Protein AF-A0A969CR15-F1 (afdb_monomer_lite)

pLDDT: mean 87.63, std 9.32, range [40.25, 98.38]

Radius of gyration: 27.23 Å; chains: 1; bounding box: 55×47×101 Å

Structure (mmCIF, N/CA/C/O backbone):
data_AF-A0A969CR15-F1
#
_entry.id   AF-A0A969CR15-F1
#
loop_
_atom_site.group_PDB
_atom_site.id
_atom_site.type_symbol
_atom_site.label_atom_id
_atom_site.label_alt_id
_atom_site.label_comp_id
_atom_site.label_asym_id
_atom_site.label_entity_id
_atom_site.label_seq_id
_atom_site.pdbx_PDB_ins_code
_atom_site.Cartn_x
_atom_site.Cartn_y
_atom_site.Cartn_z
_atom_site.occupancy
_atom_site.B_iso_or_equiv
_atom_site.auth_seq_id
_atom_site.auth_comp_id
_atom_site.auth_asym_id
_atom_site.auth_atom_id
_atom_site.pdbx_PDB_model_num
ATOM 1 N N . MET A 1 1 ? -22.630 5.227 7.572 1.00 80.44 1 MET A N 1
ATOM 2 C CA . MET A 1 1 ? -22.267 4.149 6.620 1.00 80.44 1 MET A CA 1
ATOM 3 C C . MET A 1 1 ? -23.395 3.177 6.306 1.00 80.44 1 MET A C 1
ATOM 5 O O . MET A 1 1 ? -23.718 3.070 5.134 1.00 80.44 1 MET A O 1
ATOM 9 N N . ARG A 1 2 ? -24.055 2.531 7.282 1.00 84.25 2 ARG A N 1
ATOM 10 C CA . ARG A 1 2 ? -25.197 1.640 6.982 1.00 84.25 2 ARG A CA 1
ATOM 11 C C . ARG A 1 2 ? -26.304 2.316 6.160 1.00 84.25 2 ARG A C 1
ATOM 13 O O . ARG A 1 2 ? -26.729 1.771 5.156 1.00 84.25 2 ARG A O 1
ATOM 20 N N . THR A 1 3 ? -26.720 3.523 6.547 1.00 85.31 3 THR A N 1
ATOM 21 C CA . THR A 1 3 ? -27.748 4.283 5.810 1.00 85.31 3 THR A CA 1
ATOM 22 C C . THR A 1 3 ? -27.162 5.093 4.655 1.00 85.31 3 THR A C 1
ATOM 24 O O . THR A 1 3 ? -27.688 5.056 3.556 1.00 85.31 3 THR A O 1
ATOM 27 N N . VAL A 1 4 ? -26.051 5.803 4.893 1.00 82.44 4 VAL A N 1
ATOM 28 C CA . VAL A 1 4 ? -25.444 6.717 3.903 1.00 82.44 4 VAL A CA 1
ATOM 29 C C . VAL A 1 4 ? -24.856 5.980 2.696 1.00 82.44 4 VAL A C 1
ATOM 31 O O . VAL A 1 4 ? -25.041 6.418 1.571 1.00 82.44 4 VAL A O 1
ATOM 34 N N . ALA A 1 5 ? -24.161 4.864 2.925 1.00 84.00 5 ALA A N 1
ATOM 35 C CA . ALA A 1 5 ? -23.493 4.080 1.884 1.00 84.00 5 ALA A CA 1
ATOM 36 C C . ALA A 1 5 ? -24.186 2.730 1.618 1.00 84.00 5 ALA A C 1
ATOM 38 O O . ALA A 1 5 ? -23.688 1.933 0.833 1.00 84.00 5 ALA A O 1
ATOM 39 N N . GLY A 1 6 ? -25.302 2.438 2.300 1.00 88.75 6 GLY A N 1
ATOM 40 C CA . GLY A 1 6 ? -26.042 1.184 2.129 1.00 88.75 6 GLY A CA 1
ATOM 41 C C . GLY A 1 6 ? -25.305 -0.075 2.606 1.00 88.75 6 GLY A C 1
ATOM 42 O O . GLY A 1 6 ? -25.685 -1.176 2.221 1.00 88.75 6 GLY A O 1
ATOM 43 N N . LEU A 1 7 ? -24.245 0.056 3.415 1.00 88.38 7 LEU A N 1
ATOM 44 C CA . LEU A 1 7 ? -23.404 -1.087 3.784 1.00 88.38 7 LEU A CA 1
ATOM 45 C C . LEU A 1 7 ? -24.082 -2.001 4.826 1.00 88.38 7 LEU A C 1
ATOM 47 O O . LEU A 1 7 ? -24.549 -1.501 5.859 1.00 88.38 7 LEU A O 1
ATOM 51 N N . PRO A 1 8 ? -24.086 -3.334 4.629 1.00 88.44 8 PRO A N 1
ATOM 52 C CA . PRO A 1 8 ? -24.670 -4.289 5.568 1.00 88.44 8 PRO A CA 1
ATOM 53 C C . PRO A 1 8 ? -23.751 -4.515 6.782 1.00 88.44 8 PRO A C 1
ATOM 55 O O . PRO A 1 8 ? -23.065 -5.526 6.897 1.00 88.44 8 PRO A O 1
ATOM 58 N N . ILE A 1 9 ? -23.737 -3.561 7.715 1.00 89.38 9 ILE A N 1
ATOM 59 C CA . ILE A 1 9 ? -22.975 -3.671 8.969 1.00 89.38 9 ILE A CA 1
ATOM 60 C C . ILE A 1 9 ? -23.764 -4.541 9.956 1.00 89.38 9 ILE A C 1
ATOM 62 O O . ILE A 1 9 ? -24.786 -4.106 10.494 1.00 89.38 9 ILE A O 1
ATOM 66 N N . SER A 1 10 ? -23.297 -5.773 10.169 1.00 87.88 10 SER A N 1
ATOM 67 C CA . SER A 1 10 ? -23.978 -6.794 10.978 1.00 87.88 10 SER A CA 1
ATOM 68 C C . SER A 1 10 ? -23.640 -6.740 12.469 1.00 87.88 10 SER A C 1
ATOM 70 O O . SER A 1 10 ? -24.472 -7.118 13.293 1.00 87.88 10 SER A O 1
ATOM 72 N N . LYS A 1 11 ? -22.439 -6.270 12.832 1.00 89.50 11 LYS A N 1
ATOM 73 C CA . LYS A 1 11 ? -21.966 -6.208 14.219 1.00 89.50 11 LYS A CA 1
ATOM 74 C C . LYS A 1 11 ? -20.954 -5.077 14.402 1.00 89.50 11 LYS A C 1
ATOM 76 O O . LYS A 1 11 ? -20.161 -4.804 13.508 1.00 89.50 11 LYS A O 1
ATOM 81 N N . ILE A 1 12 ? -20.988 -4.453 15.575 1.00 92.00 12 ILE A N 1
ATOM 82 C CA . ILE A 1 12 ? -19.957 -3.539 16.074 1.00 92.00 12 ILE A CA 1
ATOM 83 C C . ILE A 1 12 ? -19.466 -4.141 17.387 1.00 92.00 12 ILE A C 1
ATOM 85 O O . ILE A 1 12 ? -20.281 -4.562 18.209 1.00 92.00 12 ILE A O 1
ATOM 89 N N . VAL A 1 13 ? -18.150 -4.228 17.554 1.00 92.81 13 VAL A N 1
ATOM 90 C CA . VAL A 1 13 ? -17.507 -4.734 18.769 1.00 92.81 13 VAL A CA 1
ATOM 91 C C . VAL A 1 13 ? -16.558 -3.656 19.265 1.00 92.81 13 VAL A C 1
ATOM 93 O O . VAL A 1 13 ? -15.852 -3.047 18.466 1.00 92.81 13 VAL A O 1
ATOM 96 N N . VAL A 1 14 ? -16.580 -3.414 20.571 1.00 93.50 14 VAL A N 1
ATOM 97 C CA . VAL A 1 14 ? -15.651 -2.522 21.264 1.00 93.50 14 VAL A CA 1
ATOM 98 C C . VAL A 1 14 ? -14.765 -3.409 22.125 1.00 93.50 14 VAL A C 1
ATOM 100 O O . VAL A 1 14 ? -15.270 -4.331 22.767 1.00 93.50 14 VAL A O 1
ATOM 103 N N . THR A 1 15 ? -13.458 -3.174 22.085 1.00 93.69 15 THR A N 1
ATOM 104 C CA . THR A 1 15 ? -12.486 -3.934 22.871 1.00 93.69 15 THR A CA 1
ATOM 105 C C . THR A 1 15 ? -12.695 -3.682 24.362 1.00 93.69 15 THR A C 1
ATOM 107 O O . THR A 1 15 ? -13.133 -2.609 24.771 1.00 93.69 15 THR A O 1
ATOM 110 N N . GLU A 1 16 ? -12.395 -4.679 25.195 1.00 91.19 16 GLU A N 1
ATOM 111 C CA . GLU A 1 16 ? -12.500 -4.531 26.657 1.00 91.19 16 GLU A CA 1
ATOM 112 C C . GLU A 1 16 ? -11.397 -3.636 27.233 1.00 91.19 16 GLU A C 1
ATOM 114 O O . GLU A 1 16 ? -11.555 -3.057 28.304 1.00 91.19 16 GLU A O 1
ATOM 119 N N . GLN A 1 17 ? -10.264 -3.566 26.536 1.00 93.50 17 GLN A N 1
ATOM 120 C CA . GLN A 1 17 ? -9.110 -2.747 26.885 1.00 93.50 17 GLN A CA 1
ATOM 121 C C . GLN A 1 17 ? -8.752 -1.859 25.700 1.00 93.50 17 GLN A C 1
ATOM 123 O O . GLN A 1 17 ? -9.066 -2.187 24.550 1.00 93.50 17 GLN A O 1
ATOM 128 N N . ASP A 1 18 ? -8.070 -0.758 25.992 1.00 91.31 18 ASP A N 1
ATOM 129 C CA . ASP A 1 18 ? -7.580 0.145 24.964 1.00 91.31 18 ASP A CA 1
ATOM 130 C C . ASP A 1 18 ? -6.583 -0.574 24.055 1.00 91.31 18 ASP A C 1
ATOM 132 O O . ASP A 1 18 ? -5.709 -1.321 24.504 1.00 91.31 18 ASP A O 1
ATOM 136 N N . VAL A 1 19 ? -6.737 -0.334 22.757 1.00 92.06 19 VAL A N 1
ATOM 137 C CA . VAL A 1 19 ? -5.802 -0.765 21.723 1.00 92.06 19 VAL A CA 1
ATOM 138 C C . VAL A 1 19 ? -5.206 0.491 21.129 1.00 92.06 19 VAL A C 1
ATOM 140 O O . VAL A 1 19 ? -5.939 1.369 20.670 1.00 92.06 19 VAL A O 1
ATOM 143 N N . SER A 1 20 ? -3.885 0.577 21.133 1.00 89.19 20 SER A N 1
ATOM 144 C CA . SER A 1 20 ? -3.172 1.693 20.526 1.00 89.19 20 SER A CA 1
ATOM 145 C C . SER A 1 20 ? -1.952 1.198 19.774 1.00 89.19 20 SER A C 1
ATOM 147 O O . SER A 1 20 ? -1.369 0.159 20.103 1.00 89.19 20 SER A O 1
ATOM 149 N N . ALA A 1 21 ? -1.569 1.964 18.761 1.00 92.88 21 ALA A N 1
ATOM 150 C CA . ALA A 1 21 ? -0.261 1.852 18.144 1.00 92.88 21 ALA A CA 1
ATOM 151 C C . ALA A 1 21 ? 0.502 3.166 18.314 1.00 92.88 21 ALA A C 1
ATOM 153 O O . ALA A 1 21 ? -0.118 4.222 18.371 1.00 92.88 21 ALA A O 1
ATOM 154 N N . SER A 1 22 ? 1.825 3.118 18.358 1.00 92.06 22 SER A N 1
ATOM 155 C CA . SER A 1 22 ? 2.688 4.300 18.393 1.00 92.06 22 SER A CA 1
ATOM 156 C C . SER A 1 22 ? 3.566 4.328 17.152 1.00 92.06 22 SER A C 1
ATOM 158 O O . SER A 1 22 ? 4.152 3.304 16.796 1.00 92.06 22 SER A O 1
ATOM 160 N N . SER A 1 23 ? 3.679 5.491 16.511 1.00 91.19 23 SER A N 1
ATOM 161 C CA . SER A 1 23 ? 4.596 5.692 15.385 1.00 91.19 23 SER A CA 1
ATOM 162 C C . SER A 1 23 ? 6.039 5.704 15.869 1.00 91.19 23 SER A C 1
ATOM 164 O O . SER A 1 23 ? 6.405 6.500 16.734 1.00 91.19 23 SER A O 1
ATOM 166 N N . LEU A 1 24 ? 6.880 4.878 15.254 1.00 89.50 24 LEU A N 1
ATOM 167 C CA . LEU A 1 24 ? 8.319 4.848 15.499 1.00 89.50 24 LEU A CA 1
ATOM 168 C C . LEU A 1 24 ? 9.083 5.058 14.196 1.00 89.50 24 LEU A C 1
ATOM 170 O O . LEU A 1 24 ? 8.587 4.740 13.122 1.00 89.50 24 LEU A O 1
ATOM 174 N N . TYR A 1 25 ? 10.322 5.534 14.295 1.00 89.12 25 TYR A N 1
ATOM 175 C CA . TYR A 1 25 ? 11.242 5.595 13.163 1.00 89.12 25 TYR A CA 1
ATOM 176 C C . TYR A 1 25 ? 12.521 4.838 13.501 1.00 89.12 25 TYR A C 1
ATOM 178 O O . TYR A 1 25 ? 13.111 5.014 14.565 1.00 89.12 25 TYR A O 1
ATOM 186 N N . SER A 1 26 ? 12.935 3.960 12.595 1.00 85.38 26 SER A N 1
ATOM 187 C CA . SER A 1 26 ? 14.208 3.252 12.695 1.00 85.38 26 SER A CA 1
ATOM 188 C C . SER A 1 26 ? 15.395 4.201 12.505 1.00 85.38 26 SER A C 1
ATOM 190 O O . SER A 1 26 ? 15.277 5.266 11.900 1.00 85.38 26 SER A O 1
ATOM 192 N N . ASN A 1 27 ? 16.585 3.749 12.909 1.00 82.69 27 ASN A N 1
ATOM 193 C CA . ASN A 1 27 ? 17.848 4.456 12.659 1.00 82.69 27 ASN A CA 1
ATOM 194 C C . ASN A 1 27 ? 18.171 4.631 11.161 1.00 82.69 27 ASN A C 1
ATOM 196 O O . ASN A 1 27 ? 19.073 5.387 10.817 1.00 82.69 27 ASN A O 1
ATOM 200 N N . TYR A 1 28 ? 17.447 3.934 10.278 1.00 78.38 28 TYR A N 1
ATOM 201 C CA . TYR A 1 28 ? 17.565 4.036 8.822 1.00 78.38 28 TYR A CA 1
ATOM 202 C C . TYR A 1 28 ? 16.488 4.942 8.202 1.00 78.38 28 TYR A C 1
ATOM 204 O O . TYR A 1 28 ? 16.377 5.021 6.984 1.00 78.38 28 TYR A O 1
ATOM 212 N N . GLY A 1 29 ? 15.678 5.618 9.025 1.00 78.19 29 GLY A N 1
ATOM 213 C CA . GLY A 1 29 ? 14.657 6.562 8.569 1.00 78.19 29 GLY A CA 1
ATOM 214 C C . GLY A 1 29 ? 13.340 5.921 8.128 1.00 78.19 29 GLY A C 1
ATOM 215 O O . GLY A 1 29 ? 12.434 6.637 7.720 1.00 78.19 29 GLY A O 1
ATOM 216 N N . HIS A 1 30 ? 13.185 4.597 8.223 1.00 84.00 30 HIS A N 1
ATOM 217 C CA . HIS A 1 30 ? 11.907 3.928 7.951 1.00 84.00 30 HIS A CA 1
ATOM 218 C C . HIS A 1 30 ? 10.944 4.064 9.129 1.00 84.00 30 HIS A C 1
ATOM 220 O O . HIS A 1 30 ? 11.359 3.848 10.270 1.00 84.00 30 HIS A O 1
ATOM 226 N N . ALA A 1 31 ? 9.671 4.348 8.847 1.00 88.00 31 ALA A N 1
ATOM 227 C CA . ALA A 1 31 ? 8.609 4.286 9.845 1.00 88.00 31 ALA A CA 1
ATOM 228 C C . ALA A 1 31 ? 8.322 2.831 10.270 1.00 88.00 31 ALA A C 1
ATOM 230 O O . ALA A 1 31 ? 8.509 1.890 9.497 1.00 88.00 31 ALA A O 1
ATOM 231 N N . SER A 1 32 ? 7.873 2.661 11.509 1.00 90.75 32 SER A N 1
ATOM 232 C CA . SER A 1 32 ? 7.532 1.402 12.175 1.00 90.75 32 SER A CA 1
ATOM 233 C C . SER A 1 32 ? 6.413 1.650 13.199 1.00 90.75 32 SER A C 1
ATOM 235 O O . SER A 1 32 ? 5.960 2.785 13.365 1.00 90.75 32 SER A O 1
ATOM 237 N N . GLY A 1 33 ? 5.970 0.604 13.894 1.00 90.94 33 GLY A N 1
ATOM 238 C CA . GLY A 1 33 ? 4.936 0.686 14.920 1.00 90.94 33 GLY A CA 1
ATOM 239 C C . GLY A 1 33 ? 5.241 -0.157 16.155 1.00 90.94 33 GLY A C 1
ATOM 240 O O . GLY A 1 33 ? 5.755 -1.271 16.045 1.00 90.94 33 GLY A O 1
ATOM 241 N N . GLU A 1 34 ? 4.880 0.363 17.324 1.00 92.81 34 GLU A N 1
ATOM 242 C CA . GLU A 1 34 ? 4.734 -0.413 18.561 1.00 92.81 34 GLU A CA 1
ATOM 243 C C . GLU A 1 34 ? 3.250 -0.527 18.905 1.00 92.81 34 GLU A C 1
ATOM 245 O O . GLU A 1 34 ? 2.499 0.416 18.677 1.00 92.81 34 GLU A O 1
ATOM 250 N N . PHE A 1 35 ? 2.817 -1.671 19.431 1.00 94.25 35 PHE A N 1
ATOM 251 C CA . PHE A 1 35 ? 1.402 -1.960 19.653 1.00 94.25 35 PHE A CA 1
ATOM 252 C C . PHE A 1 35 ? 1.133 -2.360 21.097 1.00 94.25 35 PHE A C 1
ATOM 254 O O . PHE A 1 35 ? 1.883 -3.140 21.684 1.00 94.25 35 PHE A O 1
ATOM 261 N N . SER A 1 36 ? 0.009 -1.892 21.636 1.00 93.38 36 SER A N 1
ATOM 262 C CA . SER A 1 36 ? -0.502 -2.286 22.946 1.00 93.38 36 SER A CA 1
ATOM 263 C C . SER A 1 36 ? -1.944 -2.792 22.836 1.00 93.38 36 SER A C 1
ATOM 265 O O . SER A 1 36 ? -2.684 -2.413 21.928 1.00 93.38 36 SER A O 1
ATOM 267 N N . GLY A 1 37 ? -2.337 -3.710 23.723 1.00 92.38 37 GLY A N 1
ATOM 268 C CA . GLY A 1 37 ? -3.711 -4.224 23.773 1.00 92.38 37 GLY A CA 1
ATOM 269 C C . GLY A 1 37 ? -4.108 -5.169 22.630 1.00 92.38 37 GLY A C 1
ATOM 270 O O . GLY A 1 37 ? -5.285 -5.508 22.509 1.00 92.38 37 GLY A O 1
ATOM 271 N N . ILE A 1 38 ? -3.159 -5.646 21.812 1.00 93.31 38 ILE A N 1
ATOM 272 C CA . ILE A 1 38 ? -3.443 -6.534 20.666 1.00 93.31 38 ILE A CA 1
ATOM 273 C C . ILE A 1 38 ? -4.218 -7.790 21.081 1.00 93.31 38 ILE A C 1
ATOM 275 O O . ILE A 1 38 ? -5.128 -8.196 20.366 1.00 93.31 38 ILE A O 1
ATOM 279 N N . ASP A 1 39 ? -3.957 -8.362 22.257 1.00 93.25 39 ASP A N 1
ATOM 280 C CA . ASP A 1 39 ? -4.715 -9.520 22.750 1.00 93.25 39 ASP A CA 1
ATOM 281 C C . ASP A 1 39 ? -6.218 -9.223 22.898 1.00 93.25 39 ASP A C 1
ATOM 283 O O . ASP A 1 39 ? -7.058 -10.077 22.607 1.00 93.25 39 ASP A O 1
ATOM 287 N N . SER A 1 40 ? -6.578 -8.004 23.318 1.00 93.88 40 SER A N 1
ATOM 288 C CA . SER A 1 40 ? -7.977 -7.564 23.418 1.00 93.88 40 SER A CA 1
ATOM 289 C C . SER A 1 40 ? -8.619 -7.442 22.035 1.00 93.88 40 SER A C 1
ATOM 291 O O . SER A 1 40 ? -9.756 -7.877 21.829 1.00 93.88 40 SER A O 1
ATOM 293 N N . LEU A 1 41 ? -7.861 -6.934 21.057 1.00 94.50 41 LEU A N 1
ATOM 294 C CA . LEU A 1 41 ? -8.291 -6.897 19.662 1.00 94.50 41 LEU A CA 1
ATOM 295 C C . LEU A 1 41 ? -8.522 -8.309 19.113 1.00 94.50 41 LEU A C 1
ATOM 297 O O . LEU A 1 41 ? -9.576 -8.573 18.537 1.00 94.50 41 LEU A O 1
ATOM 301 N N . LEU A 1 42 ? -7.584 -9.235 19.322 1.00 93.69 42 LEU A N 1
ATOM 302 C CA . LEU A 1 42 ? -7.687 -10.610 18.823 1.00 93.69 42 LEU A CA 1
ATOM 303 C C . LEU A 1 42 ? -8.892 -11.356 19.419 1.00 93.69 42 LEU A C 1
ATOM 305 O O . LEU A 1 42 ? -9.620 -12.016 18.677 1.00 93.69 42 LEU A O 1
ATOM 309 N N . LYS A 1 43 ? -9.190 -11.173 20.712 1.00 92.88 43 LYS A N 1
ATOM 310 C CA . LYS A 1 43 ? -10.410 -11.714 21.347 1.00 92.88 43 LYS A CA 1
ATOM 311 C C . LYS A 1 43 ? -11.700 -11.217 20.685 1.00 92.88 43 LYS A C 1
ATOM 313 O O . LYS A 1 43 ? -12.682 -11.957 20.599 1.00 92.88 43 LYS A O 1
ATOM 318 N N . CYS A 1 44 ? -11.715 -9.987 20.168 1.00 91.25 44 CYS A N 1
ATOM 319 C CA . CYS A 1 44 ? -12.876 -9.474 19.437 1.00 91.25 44 CYS A CA 1
ATOM 320 C C . CYS A 1 44 ? -13.111 -10.243 18.131 1.00 91.25 44 CYS A C 1
ATOM 322 O O . CYS A 1 44 ? -14.265 -10.459 17.755 1.00 91.25 44 CYS A O 1
ATOM 324 N N . PHE A 1 45 ? -12.043 -10.707 17.472 1.00 89.69 45 PHE A N 1
ATOM 325 C CA . PHE A 1 45 ? -12.165 -11.515 16.261 1.00 89.69 45 PHE A CA 1
ATOM 326 C C . PHE A 1 45 ? -12.762 -12.901 16.527 1.00 89.69 45 PHE A C 1
ATOM 328 O O . PHE A 1 45 ? -13.533 -13.398 15.706 1.00 89.69 45 PHE A O 1
ATOM 335 N N . GLU A 1 46 ? -12.502 -13.489 17.695 1.00 84.69 46 GLU A N 1
ATOM 336 C CA . GLU A 1 46 ? -13.136 -14.748 18.123 1.00 84.69 46 GLU A CA 1
ATOM 337 C C . GLU A 1 46 ? -14.652 -14.600 18.329 1.00 84.69 46 GLU A C 1
ATOM 339 O O . GLU A 1 46 ? -15.415 -15.552 18.163 1.00 84.69 46 GLU A O 1
ATOM 344 N N . CYS A 1 47 ? -15.111 -13.386 18.644 1.00 82.69 47 CYS A N 1
ATOM 345 C CA . CYS A 1 47 ? -16.522 -13.077 18.856 1.00 82.69 47 CYS A CA 1
ATOM 346 C C . CYS A 1 47 ? -17.313 -12.861 17.554 1.00 82.69 47 CYS A C 1
ATOM 348 O O . CYS A 1 47 ? -18.539 -12.655 17.613 1.00 82.69 47 CYS A O 1
ATOM 350 N N . PHE A 1 48 ? -16.663 -12.823 16.386 1.00 84.69 48 PHE A N 1
ATOM 351 C CA . PHE A 1 48 ? -17.364 -12.604 15.124 1.00 84.69 48 PHE A CA 1
ATOM 352 C C . PHE A 1 48 ? -18.083 -13.873 14.650 1.00 84.69 48 PHE A C 1
ATOM 354 O O . PHE A 1 48 ? -17.521 -14.968 14.685 1.00 84.69 48 PHE A O 1
ATOM 361 N N . PRO A 1 49 ? -19.341 -13.760 14.179 1.00 83.62 49 PRO A N 1
ATOM 362 C CA . PRO A 1 49 ? -19.997 -14.891 13.545 1.00 83.62 49 PRO A CA 1
ATOM 363 C C . PRO A 1 49 ? -19.240 -15.287 12.273 1.00 83.62 49 PRO A C 1
ATOM 365 O O . PRO A 1 49 ? -18.682 -14.441 11.579 1.00 83.62 49 PRO A O 1
ATOM 368 N N . LYS A 1 50 ? -19.297 -16.571 11.906 1.00 83.75 50 LYS A N 1
ATOM 369 C CA . LYS A 1 50 ? -18.652 -17.095 10.685 1.00 83.75 50 LYS A CA 1
ATOM 370 C C . LYS A 1 50 ? -19.121 -16.423 9.387 1.00 83.75 50 LYS A C 1
ATOM 372 O O . LYS A 1 50 ? -18.492 -16.600 8.355 1.00 83.75 50 LYS A O 1
ATOM 377 N N . SER A 1 51 ? -20.237 -15.697 9.432 1.00 87.38 51 SER A N 1
ATOM 378 C CA . SER A 1 51 ? -20.789 -14.938 8.311 1.00 87.38 51 SER A CA 1
ATOM 379 C C . SER A 1 51 ? -20.130 -13.571 8.101 1.00 87.38 51 SER A C 1
ATOM 381 O O . SER A 1 51 ? -20.535 -12.864 7.186 1.00 87.38 51 SER A O 1
ATOM 383 N N . VAL A 1 52 ? -19.204 -13.132 8.963 1.00 89.56 52 VAL A N 1
ATOM 384 C CA . VAL A 1 52 ? -18.469 -11.881 8.723 1.00 89.56 52 VAL A CA 1
ATOM 385 C C . VAL A 1 52 ? -17.480 -12.110 7.589 1.00 89.56 52 VAL A C 1
ATOM 387 O O . VAL A 1 52 ? -16.653 -13.013 7.649 1.00 89.56 52 VAL A O 1
ATOM 390 N N . GLU A 1 53 ? -17.568 -11.272 6.560 1.00 89.81 53 GLU A N 1
ATOM 391 C CA . GLU A 1 53 ? -16.752 -11.397 5.349 1.00 89.81 53 GLU A CA 1
ATOM 392 C C . GLU A 1 53 ? -15.680 -10.317 5.226 1.00 89.81 53 GLU A C 1
ATOM 394 O O . GLU A 1 53 ? -14.785 -10.462 4.403 1.00 89.81 53 GLU A O 1
ATOM 399 N N . ALA A 1 54 ? -15.751 -9.261 6.038 1.00 92.88 54 ALA A N 1
ATOM 400 C CA . ALA A 1 54 ? -14.746 -8.211 6.114 1.00 92.88 54 ALA A CA 1
ATOM 401 C C . ALA A 1 54 ? -14.806 -7.487 7.469 1.00 92.88 54 ALA A C 1
ATOM 403 O O . ALA A 1 54 ? -15.875 -7.421 8.083 1.00 92.88 54 ALA A O 1
ATOM 404 N N . VAL A 1 55 ? -13.682 -6.925 7.923 1.00 94.25 55 VAL A N 1
ATOM 405 C CA . VAL A 1 55 ? -13.603 -6.168 9.186 1.00 94.25 55 VAL A CA 1
ATOM 406 C C . VAL A 1 55 ? -12.908 -4.823 8.976 1.00 94.25 55 VAL A C 1
ATOM 408 O O . VAL A 1 55 ? -11.852 -4.744 8.357 1.00 94.25 55 VAL A O 1
ATOM 411 N N . ALA A 1 56 ? -13.492 -3.758 9.521 1.00 94.62 56 ALA A N 1
ATOM 412 C CA . ALA A 1 56 ? -12.808 -2.484 9.701 1.00 94.62 56 ALA A CA 1
ATOM 413 C C . ALA A 1 56 ? -12.442 -2.326 11.178 1.00 94.62 56 ALA A C 1
ATOM 415 O O . ALA A 1 56 ? -13.301 -2.493 12.046 1.00 94.62 56 ALA A O 1
ATOM 416 N N . VAL A 1 57 ? -11.181 -2.009 11.447 1.00 94.88 57 VAL A N 1
ATOM 417 C CA . VAL A 1 57 ? -10.667 -1.697 12.782 1.00 94.88 57 VAL A CA 1
ATOM 418 C C . VAL A 1 57 ? -10.470 -0.190 12.865 1.00 94.88 57 VAL A C 1
ATOM 420 O O . VAL A 1 57 ? -9.876 0.393 11.966 1.00 94.88 57 VAL A O 1
ATOM 423 N N . ALA A 1 58 ? -10.970 0.438 13.924 1.00 94.25 58 ALA A N 1
ATOM 424 C CA . ALA A 1 58 ? -10.710 1.841 14.214 1.00 94.25 58 ALA A CA 1
ATOM 425 C C . ALA A 1 58 ? -10.008 1.934 15.565 1.00 94.25 58 ALA A C 1
ATOM 427 O O . ALA A 1 58 ? -10.578 1.519 16.576 1.00 94.25 58 ALA A O 1
ATOM 428 N N . SER A 1 59 ? -8.788 2.461 15.576 1.00 93.88 59 SER A N 1
ATOM 429 C CA . SER A 1 59 ? -8.020 2.663 16.806 1.00 93.88 59 SER A CA 1
ATOM 430 C C . SER A 1 59 ? -7.095 3.873 16.697 1.00 93.88 59 SER A C 1
ATOM 432 O O . SER A 1 59 ? -6.711 4.259 15.588 1.00 93.88 59 SER A O 1
ATOM 434 N N . PRO A 1 60 ? -6.731 4.499 17.829 1.00 93.25 60 PRO A N 1
ATOM 435 C CA . PRO A 1 60 ? -5.744 5.562 17.833 1.00 93.25 60 PRO A CA 1
ATOM 436 C C . PRO A 1 60 ? -4.369 5.060 17.394 1.00 93.25 60 PRO A C 1
ATOM 438 O O . PRO A 1 60 ? -3.929 3.973 17.776 1.00 93.25 60 PRO A O 1
ATOM 441 N N . ILE A 1 61 ? -3.669 5.910 16.650 1.00 92.94 61 ILE A N 1
ATOM 442 C CA . ILE A 1 61 ? -2.229 5.796 16.437 1.00 92.94 61 ILE A CA 1
ATOM 443 C C . ILE A 1 61 ? -1.598 7.045 17.037 1.00 92.94 61 ILE A C 1
ATOM 445 O O . ILE A 1 61 ? -1.848 8.163 16.585 1.00 92.94 61 ILE A O 1
ATOM 449 N N . VAL A 1 62 ? -0.811 6.842 18.084 1.00 91.94 62 VAL A N 1
ATOM 450 C CA . VAL A 1 62 ? -0.119 7.885 18.822 1.00 91.94 62 VAL A CA 1
ATOM 451 C C . VAL A 1 62 ? 1.077 8.349 18.001 1.00 91.94 62 VAL A C 1
ATOM 453 O O . VAL A 1 62 ? 1.996 7.586 17.697 1.00 91.94 62 VAL A O 1
ATOM 456 N N . VAL A 1 63 ? 1.054 9.629 17.652 1.00 92.06 63 VAL A N 1
ATOM 457 C CA . VAL A 1 63 ? 2.132 10.338 16.965 1.00 92.06 63 VAL A CA 1
ATOM 458 C C . VAL A 1 63 ? 2.467 11.554 17.817 1.00 92.06 63 VAL A C 1
ATOM 460 O O . VAL A 1 63 ? 1.553 12.242 18.277 1.00 92.06 63 VAL A O 1
ATOM 463 N N . SER A 1 64 ? 3.755 11.810 18.056 1.00 91.75 64 SER A N 1
ATOM 464 C CA . SER A 1 64 ? 4.162 12.988 18.824 1.00 91.75 64 SER A CA 1
ATOM 465 C C . SER A 1 64 ? 3.765 14.272 18.092 1.00 91.75 64 SER A C 1
ATOM 467 O O . SER A 1 64 ? 3.650 14.295 16.862 1.00 91.75 64 SER A O 1
ATOM 469 N N . GLU A 1 65 ? 3.543 15.349 18.840 1.00 91.31 65 GLU A N 1
ATOM 470 C CA . GLU A 1 65 ? 3.169 16.636 18.255 1.00 91.31 65 GLU A CA 1
ATOM 471 C C . GLU A 1 65 ? 4.241 17.153 17.291 1.00 91.31 65 GLU A C 1
ATOM 473 O O . GLU A 1 65 ? 3.903 17.640 16.216 1.00 91.31 65 GLU A O 1
ATOM 478 N N . GLU A 1 66 ? 5.521 16.952 17.609 1.00 93.25 66 GLU A N 1
ATOM 479 C CA . GLU A 1 66 ? 6.640 17.378 16.766 1.00 93.25 66 GLU A CA 1
ATOM 480 C C . GLU A 1 66 ? 6.636 16.667 15.407 1.00 93.25 66 GLU A C 1
ATOM 482 O O . GLU A 1 66 ? 6.817 17.305 14.371 1.00 93.25 66 GLU A O 1
ATOM 487 N N . ILE A 1 67 ? 6.408 15.348 15.398 1.00 92.25 67 ILE A N 1
ATOM 488 C CA . ILE A 1 67 ? 6.371 14.545 14.166 1.00 92.25 67 ILE A CA 1
ATOM 489 C C . ILE A 1 67 ? 5.133 14.894 13.341 1.00 92.25 67 ILE A C 1
ATOM 491 O O . ILE A 1 67 ? 5.221 15.043 12.123 1.00 92.25 67 ILE A O 1
ATOM 495 N N . ARG A 1 68 ? 3.980 15.040 14.002 1.00 91.31 68 ARG A N 1
ATOM 496 C CA . ARG A 1 68 ? 2.715 15.398 13.355 1.00 91.31 68 ARG A CA 1
ATOM 497 C C . ARG A 1 68 ? 2.791 16.781 12.706 1.00 91.31 68 ARG A C 1
ATOM 499 O O . ARG A 1 68 ? 2.422 16.912 11.544 1.00 91.31 68 ARG A O 1
ATOM 506 N N . ALA A 1 69 ? 3.304 17.779 13.426 1.00 90.12 69 ALA A N 1
ATOM 507 C CA . ALA A 1 69 ? 3.515 19.122 12.892 1.00 90.12 69 ALA A CA 1
ATOM 508 C C . ALA A 1 69 ? 4.476 19.092 11.697 1.00 90.12 69 ALA A C 1
ATOM 510 O O . ALA A 1 69 ? 4.134 19.592 10.632 1.00 90.12 69 ALA A O 1
ATOM 511 N N . ALA A 1 70 ? 5.618 18.406 11.826 1.00 91.50 70 ALA A N 1
ATOM 512 C CA . ALA A 1 70 ? 6.567 18.267 10.724 1.00 91.50 70 ALA A CA 1
ATOM 513 C C . ALA A 1 70 ? 5.931 17.626 9.477 1.00 91.50 70 ALA A C 1
ATOM 515 O O . ALA A 1 70 ? 6.163 18.103 8.368 1.00 91.50 70 ALA A O 1
ATOM 516 N N . TYR A 1 71 ? 5.118 16.575 9.639 1.00 89.62 71 TYR A N 1
ATOM 517 C CA . TYR A 1 71 ? 4.414 15.943 8.520 1.00 89.62 71 TYR A CA 1
ATOM 518 C C . TYR A 1 71 ? 3.464 16.926 7.820 1.00 89.62 71 TYR A C 1
ATOM 520 O O . TYR A 1 71 ? 3.548 17.090 6.603 1.00 89.62 71 TYR A O 1
ATOM 528 N N . TYR A 1 72 ? 2.605 17.616 8.578 1.00 86.88 72 TYR A N 1
ATOM 529 C CA . TYR A 1 72 ? 1.638 18.563 8.011 1.00 86.88 72 TYR A CA 1
ATOM 530 C C . TYR A 1 72 ? 2.285 19.827 7.429 1.00 86.88 72 TYR A C 1
ATOM 532 O O . TYR A 1 72 ? 1.760 20.387 6.468 1.00 86.88 72 TYR A O 1
ATOM 540 N N . ASP A 1 73 ? 3.457 20.223 7.927 1.00 88.75 73 ASP A N 1
ATOM 541 C CA . ASP A 1 73 ? 4.278 21.299 7.357 1.00 88.75 73 ASP A CA 1
ATOM 542 C C . ASP A 1 73 ? 5.030 20.866 6.078 1.00 88.75 73 ASP A C 1
ATOM 544 O O . ASP A 1 73 ? 5.777 21.650 5.485 1.00 88.75 73 ASP A O 1
ATOM 548 N N . GLY A 1 74 ? 4.846 19.620 5.627 1.00 87.38 74 GLY A N 1
ATOM 549 C CA . GLY A 1 74 ? 5.435 19.096 4.396 1.00 87.38 74 GLY A CA 1
ATOM 550 C C . GLY A 1 74 ? 6.896 18.669 4.539 1.00 87.38 74 GLY A C 1
ATOM 551 O O . GLY A 1 74 ? 7.625 18.621 3.543 1.00 87.38 74 GLY A O 1
ATOM 552 N N . ALA A 1 75 ? 7.354 18.362 5.758 1.00 89.38 75 ALA A N 1
ATOM 553 C CA . ALA A 1 75 ? 8.682 17.801 5.956 1.00 89.38 75 ALA A CA 1
ATOM 554 C C . ALA A 1 75 ? 8.828 16.482 5.185 1.00 89.38 75 ALA A C 1
ATOM 556 O O . ALA A 1 75 ? 7.907 15.671 5.093 1.00 89.38 75 ALA A O 1
ATOM 557 N N . HIS A 1 76 ? 10.027 16.241 4.656 1.00 87.81 76 HIS A N 1
ATOM 558 C CA . HIS A 1 76 ? 10.334 15.019 3.920 1.00 87.81 76 HIS A CA 1
ATOM 559 C C . HIS A 1 76 ? 10.577 13.844 4.882 1.00 87.81 76 HIS A C 1
ATOM 561 O O . HIS A 1 76 ? 11.702 13.371 5.046 1.00 87.81 76 HIS A O 1
ATOM 567 N N . ILE A 1 77 ? 9.508 13.403 5.542 1.00 89.25 77 ILE A N 1
ATOM 568 C CA . ILE A 1 77 ? 9.478 12.263 6.457 1.00 89.25 77 ILE A CA 1
ATOM 569 C C . ILE A 1 77 ? 8.460 11.225 5.969 1.00 89.25 77 ILE A C 1
ATOM 571 O O . ILE A 1 77 ? 7.462 11.589 5.342 1.00 89.25 77 ILE A O 1
ATOM 575 N N . PRO A 1 78 ? 8.669 9.925 6.246 1.00 89.44 78 PRO A N 1
ATOM 576 C CA . PRO A 1 78 ? 7.636 8.932 5.993 1.00 89.44 78 PRO A CA 1
ATOM 577 C C . PRO A 1 78 ? 6.356 9.256 6.766 1.00 89.44 78 PRO A C 1
ATOM 579 O O . PRO A 1 78 ? 6.422 9.741 7.899 1.00 89.44 78 PRO A O 1
ATOM 582 N N . ASN A 1 79 ? 5.209 8.911 6.176 1.00 89.81 79 ASN A N 1
ATOM 583 C CA . ASN A 1 79 ? 3.908 9.035 6.825 1.00 89.81 79 ASN A CA 1
ATOM 584 C C . ASN A 1 79 ? 3.934 8.326 8.202 1.00 89.81 79 ASN A C 1
ATOM 586 O O . ASN A 1 79 ? 4.198 7.117 8.241 1.00 89.81 79 ASN A O 1
ATOM 590 N N . PRO A 1 80 ? 3.675 9.048 9.312 1.00 90.88 80 PRO A N 1
ATOM 591 C CA . PRO A 1 80 ? 3.806 8.500 10.663 1.00 90.88 80 PRO A CA 1
ATOM 592 C C . PRO A 1 80 ? 2.738 7.449 11.000 1.00 90.88 80 PRO A C 1
ATOM 594 O O . PRO A 1 80 ? 2.953 6.581 11.840 1.00 90.88 80 PRO A O 1
ATOM 597 N N . TRP A 1 81 ? 1.589 7.469 10.330 1.00 91.56 81 TRP A N 1
ATOM 598 C CA . TRP A 1 81 ? 0.522 6.489 10.547 1.00 91.56 81 TRP A CA 1
ATOM 599 C C . TRP A 1 81 ? 0.751 5.209 9.742 1.00 91.56 81 TRP A C 1
ATOM 601 O O . TRP A 1 81 ? 0.580 4.099 10.254 1.00 91.56 81 TRP A O 1
ATOM 611 N N . GLY A 1 82 ? 1.198 5.357 8.493 1.00 90.38 82 GLY A N 1
ATOM 612 C CA . GLY A 1 82 ? 1.136 4.299 7.485 1.00 90.38 82 GLY A CA 1
ATOM 613 C C . GLY A 1 82 ? 1.860 3.002 7.856 1.00 90.38 82 GLY A C 1
ATOM 614 O O . GLY A 1 82 ? 1.372 1.921 7.530 1.00 90.38 82 GLY A O 1
ATOM 615 N N . ALA A 1 83 ? 2.993 3.070 8.564 1.00 91.56 83 ALA A N 1
ATOM 616 C CA . ALA A 1 83 ? 3.730 1.866 8.953 1.00 91.56 83 ALA A CA 1
ATOM 617 C C . ALA A 1 83 ? 2.981 1.033 10.002 1.00 91.56 83 ALA A C 1
ATOM 619 O O . ALA A 1 83 ? 2.826 -0.177 9.826 1.00 91.56 83 ALA A O 1
ATOM 620 N N . ALA A 1 84 ? 2.470 1.671 11.059 1.00 93.12 84 ALA A N 1
ATOM 621 C CA . ALA A 1 84 ? 1.683 0.989 12.080 1.00 93.12 84 ALA A CA 1
ATOM 622 C C . ALA A 1 84 ? 0.390 0.400 11.485 1.00 93.12 84 ALA A C 1
ATOM 624 O O . ALA A 1 84 ? 0.035 -0.745 11.775 1.00 93.12 84 ALA A O 1
ATOM 625 N N . GLU A 1 85 ? -0.270 1.127 10.580 1.00 93.44 85 GLU A N 1
ATOM 626 C CA . GLU A 1 85 ? -1.447 0.620 9.866 1.00 93.44 85 GLU A CA 1
ATOM 627 C C . GLU A 1 85 ? -1.135 -0.604 9.005 1.00 93.44 85 GLU A C 1
ATOM 629 O O . GLU A 1 85 ? -1.847 -1.612 9.073 1.00 93.44 85 GLU A O 1
ATOM 634 N N . ALA A 1 86 ? -0.061 -0.542 8.213 1.00 92.25 86 ALA A N 1
ATOM 635 C CA . ALA A 1 86 ? 0.363 -1.642 7.355 1.00 92.25 86 ALA A CA 1
ATOM 636 C C . ALA A 1 86 ? 0.725 -2.885 8.179 1.00 92.25 86 ALA A C 1
ATOM 638 O O . ALA A 1 86 ? 0.304 -3.991 7.845 1.00 92.25 86 ALA A O 1
ATOM 639 N N . MET A 1 87 ? 1.447 -2.712 9.289 1.00 93.56 87 MET A N 1
ATOM 640 C CA . MET A 1 87 ? 1.799 -3.808 10.194 1.00 93.56 87 MET A CA 1
ATOM 641 C C . MET A 1 87 ? 0.558 -4.443 10.832 1.00 93.56 87 MET A C 1
ATOM 643 O O . MET A 1 87 ? 0.429 -5.669 10.824 1.00 93.56 87 MET A O 1
ATOM 647 N N . LEU A 1 88 ? -0.374 -3.633 11.347 1.00 93.75 88 LEU A N 1
ATOM 648 C CA . LEU A 1 88 ? -1.593 -4.131 11.987 1.00 93.75 88 LEU A CA 1
ATOM 649 C C . LEU A 1 88 ? -2.490 -4.871 10.994 1.00 93.75 88 LEU A C 1
ATOM 651 O O . LEU A 1 88 ? -2.904 -6.002 11.250 1.00 93.75 88 LEU A O 1
ATOM 655 N N . THR A 1 89 ? -2.772 -4.256 9.845 1.00 93.12 89 THR A N 1
ATOM 656 C CA . THR A 1 89 ? -3.613 -4.869 8.806 1.00 93.12 89 THR A CA 1
ATOM 657 C C . THR A 1 89 ? -2.970 -6.129 8.239 1.00 93.12 89 THR A C 1
ATOM 659 O O . THR A 1 89 ? -3.660 -7.138 8.084 1.00 93.12 89 THR A O 1
ATOM 662 N N . HIS A 1 90 ? -1.654 -6.139 8.012 1.00 92.56 90 HIS A N 1
ATOM 663 C CA . HIS A 1 90 ? -0.942 -7.339 7.576 1.00 92.56 90 HIS A CA 1
ATOM 664 C C . HIS A 1 90 ? -0.987 -8.459 8.626 1.00 92.56 90 HIS A C 1
ATOM 666 O O . HIS A 1 90 ? -1.273 -9.607 8.281 1.00 92.56 90 HIS A O 1
ATOM 672 N N . CYS A 1 91 ? -0.771 -8.142 9.906 1.00 92.81 91 CYS A N 1
ATOM 673 C CA . CYS A 1 91 ? -0.872 -9.108 11.002 1.00 92.81 91 CYS A CA 1
ATOM 674 C C . CYS A 1 91 ? -2.276 -9.731 11.066 1.00 92.81 91 CYS A C 1
ATOM 676 O O . CYS A 1 91 ? -2.428 -10.954 11.020 1.00 92.81 91 CYS A O 1
ATOM 678 N N . LEU A 1 92 ? -3.316 -8.894 11.086 1.00 93.25 92 LEU A N 1
ATOM 679 C CA . LEU A 1 92 ? -4.699 -9.354 11.184 1.00 93.25 92 LEU A CA 1
ATOM 680 C C . LEU A 1 92 ? -5.135 -10.158 9.957 1.00 93.25 92 LEU A C 1
ATOM 682 O O . LEU A 1 92 ? -5.724 -11.220 10.129 1.00 93.25 92 LEU A O 1
ATOM 686 N N . THR A 1 93 ? -4.823 -9.711 8.736 1.00 92.00 93 THR A N 1
ATOM 687 C CA . THR A 1 93 ? -5.152 -10.465 7.506 1.00 92.00 93 THR A CA 1
ATOM 688 C C . THR A 1 93 ? -4.391 -11.790 7.412 1.00 92.00 93 THR A C 1
ATOM 690 O O . THR A 1 93 ? -4.909 -12.769 6.872 1.00 92.00 93 THR A O 1
ATOM 693 N N . SER A 1 94 ? -3.185 -11.861 7.983 1.00 89.81 94 SER A N 1
ATOM 694 C CA . SER A 1 94 ? -2.403 -13.100 8.061 1.00 89.81 94 SER A CA 1
ATOM 695 C C . SER A 1 94 ? -3.001 -14.105 9.047 1.00 89.81 94 SER A C 1
ATOM 697 O O . SER A 1 94 ? -2.975 -15.311 8.783 1.00 89.81 94 SER A O 1
ATOM 699 N N . LEU A 1 95 ? -3.564 -13.634 10.165 1.00 90.38 95 LEU A N 1
ATOM 700 C CA . LEU A 1 95 ? -4.247 -14.473 11.158 1.00 90.38 95 LEU A CA 1
ATOM 701 C C . LEU A 1 95 ? -5.648 -14.884 10.675 1.00 90.38 95 LEU A C 1
ATOM 703 O O . LEU A 1 95 ? -5.990 -16.075 10.690 1.00 90.38 95 LEU A O 1
ATOM 707 N N . PHE A 1 96 ? -6.408 -13.921 10.155 1.00 89.88 96 PHE A N 1
ATOM 708 C CA . PHE A 1 96 ? -7.783 -14.044 9.679 1.00 89.88 96 PHE A CA 1
ATOM 709 C C . PHE A 1 96 ? -7.835 -13.747 8.169 1.00 89.88 96 PHE A C 1
ATOM 711 O O . PHE A 1 96 ? -7.842 -12.579 7.785 1.00 89.88 96 PHE A O 1
ATOM 718 N N . PRO A 1 97 ? -7.878 -14.773 7.294 1.00 87.00 97 PRO A N 1
ATOM 719 C CA . PRO A 1 97 ? -7.771 -14.619 5.839 1.00 87.00 97 PRO A CA 1
ATOM 720 C C . PRO A 1 97 ? -9.070 -14.067 5.233 1.00 87.00 97 PRO A C 1
ATOM 722 O O . PRO A 1 97 ? -9.854 -14.774 4.601 1.00 87.00 97 PRO A O 1
ATOM 725 N N . MET A 1 98 ? -9.318 -12.790 5.487 1.00 90.06 98 MET A N 1
ATOM 726 C CA . MET A 1 98 ? -10.445 -12.006 5.004 1.00 90.06 98 MET A CA 1
ATOM 727 C C . MET A 1 98 ? -9.986 -10.556 4.809 1.00 90.06 98 MET A C 1
ATOM 729 O O . MET A 1 98 ? -8.966 -10.160 5.374 1.00 90.06 98 MET A O 1
ATOM 733 N N . PRO A 1 99 ? -10.707 -9.744 4.027 1.00 93.69 99 PRO A N 1
ATOM 734 C CA . PRO A 1 99 ? -10.450 -8.316 3.950 1.00 93.69 99 PRO A CA 1
ATOM 735 C C . PRO A 1 99 ? -10.506 -7.661 5.332 1.00 93.69 99 PRO A C 1
ATOM 737 O O . PRO A 1 99 ? -11.535 -7.699 6.014 1.00 93.69 99 PRO A O 1
ATOM 740 N N . ILE A 1 100 ? -9.397 -7.044 5.736 1.00 94.69 100 ILE A N 1
ATOM 741 C CA . ILE A 1 100 ? -9.303 -6.260 6.964 1.00 94.69 100 ILE A CA 1
ATOM 742 C C . ILE A 1 100 ? -8.630 -4.940 6.630 1.00 94.69 100 ILE A C 1
ATOM 744 O O . ILE A 1 100 ? -7.591 -4.914 5.976 1.00 94.69 100 ILE A O 1
ATOM 748 N N . THR A 1 101 ? -9.230 -3.850 7.087 1.00 94.44 101 THR A N 1
ATOM 749 C CA . THR A 1 101 ? -8.669 -2.505 6.965 1.00 94.44 101 THR A CA 1
ATOM 750 C C . THR A 1 101 ? -8.596 -1.861 8.337 1.00 94.44 101 THR A C 1
ATOM 752 O O . THR A 1 101 ? -9.413 -2.153 9.212 1.00 94.44 101 THR A O 1
ATOM 755 N N . HIS A 1 102 ? -7.642 -0.960 8.506 1.00 94.31 102 HIS A N 1
ATOM 756 C CA . HIS A 1 102 ? -7.564 -0.083 9.659 1.00 94.31 102 HIS A CA 1
ATOM 757 C C . HIS A 1 102 ? -7.964 1.335 9.239 1.00 94.31 102 HIS A C 1
ATOM 759 O O . HIS A 1 102 ? -7.731 1.712 8.093 1.00 94.31 102 HIS A O 1
ATOM 765 N N . ALA A 1 103 ? -8.615 2.072 10.136 1.00 93.38 103 ALA A N 1
ATOM 766 C CA . ALA A 1 103 ? -8.801 3.512 10.063 1.00 93.38 103 ALA A CA 1
ATOM 767 C C . ALA A 1 103 ? -8.166 4.138 11.312 1.00 93.38 103 ALA A C 1
ATOM 769 O O . ALA A 1 103 ? -8.555 3.763 12.425 1.00 93.38 103 ALA A O 1
ATOM 770 N N . PRO A 1 104 ? -7.235 5.096 11.166 1.00 90.88 104 PRO A N 1
ATOM 771 C CA . PRO A 1 104 ? -6.693 5.795 12.314 1.00 90.88 104 PRO A CA 1
ATOM 772 C C . PRO A 1 104 ? -7.799 6.610 12.985 1.00 90.88 104 PRO A C 1
ATOM 774 O O . PRO A 1 104 ? -8.649 7.205 12.327 1.00 90.88 104 PRO A O 1
ATOM 777 N N . LEU A 1 105 ? -7.817 6.627 14.312 1.00 91.62 105 LEU A N 1
ATOM 778 C CA . LEU A 1 105 ? -8.746 7.456 15.068 1.00 91.62 105 LEU A CA 1
ATOM 779 C C . LEU A 1 105 ? -7.987 8.601 15.730 1.00 91.62 105 LEU A C 1
ATOM 781 O O . LEU A 1 105 ? -7.251 8.389 16.692 1.00 91.62 105 LEU A O 1
ATOM 785 N N . LEU A 1 106 ? -8.197 9.821 15.240 1.00 89.44 106 LEU A N 1
ATOM 786 C CA . LEU A 1 106 ? -7.724 11.027 15.909 1.00 89.44 106 LEU A CA 1
ATOM 787 C C . LEU A 1 106 ? -8.725 11.388 17.010 1.00 89.44 106 LEU A C 1
ATOM 789 O O . LEU A 1 106 ? -9.849 11.811 16.738 1.00 89.44 106 LEU A O 1
ATOM 793 N N . THR A 1 107 ? -8.328 11.166 18.261 1.00 87.06 107 THR A N 1
ATOM 794 C CA . THR A 1 107 ? -9.191 11.342 19.442 1.00 87.06 107 THR A CA 1
ATOM 795 C C . THR A 1 107 ? -9.269 12.781 19.938 1.00 87.06 107 THR A C 1
ATOM 797 O O . THR A 1 107 ? -10.172 13.111 20.702 1.00 87.06 107 THR A O 1
ATOM 800 N N . GLU A 1 108 ? -8.345 13.637 19.505 1.00 88.94 108 GLU A N 1
ATOM 801 C CA . GLU A 1 108 ? -8.279 15.044 19.890 1.00 88.94 108 GLU A CA 1
ATOM 802 C C . GLU A 1 108 ? -8.473 15.926 18.661 1.00 88.94 108 GLU A C 1
ATOM 804 O O . GLU A 1 108 ? -7.816 15.733 17.640 1.00 88.94 108 GLU A O 1
ATOM 809 N N . GLU A 1 109 ? -9.356 16.919 18.764 1.00 85.56 109 GLU A N 1
ATOM 810 C CA . GLU A 1 109 ? -9.650 17.854 17.670 1.00 85.56 109 GLU A CA 1
ATOM 811 C C . GLU A 1 109 ? -8.391 18.601 17.205 1.00 85.56 109 GLU A C 1
ATOM 813 O O . GLU A 1 109 ? -8.168 18.742 16.005 1.00 85.56 109 GLU A O 1
ATOM 818 N N . ALA A 1 110 ? -7.516 18.974 18.146 1.00 87.25 110 ALA A N 1
ATOM 819 C CA . ALA A 1 110 ? -6.234 19.626 17.874 1.00 87.25 110 ALA A CA 1
ATOM 820 C C . ALA A 1 110 ? -5.258 18.762 17.052 1.00 87.25 110 ALA A C 1
ATOM 822 O O . ALA A 1 110 ? -4.269 19.271 16.525 1.00 87.25 110 ALA A O 1
ATOM 823 N N . HIS A 1 111 ? -5.506 17.452 16.949 1.00 87.94 111 HIS A N 1
ATOM 824 C CA . HIS A 1 111 ? -4.708 16.538 16.131 1.00 87.94 111 HIS A CA 1
ATOM 825 C C . HIS A 1 111 ? -5.209 16.428 14.690 1.00 87.94 111 HIS A C 1
ATOM 827 O O . HIS A 1 111 ? -4.522 15.843 13.851 1.00 87.94 111 HIS A O 1
ATOM 833 N N . THR A 1 112 ? -6.386 16.982 14.406 1.00 85.06 112 THR A N 1
ATOM 834 C CA . THR A 1 112 ? -7.040 16.908 13.101 1.00 85.06 112 THR A CA 1
ATOM 835 C C . THR A 1 112 ? -6.697 18.111 12.228 1.00 85.06 112 THR A C 1
ATOM 837 O O . THR A 1 112 ? -6.476 19.208 12.733 1.00 85.06 112 THR A O 1
ATOM 840 N N . MET A 1 113 ? -6.747 17.917 10.909 1.00 84.38 113 MET A N 1
ATOM 841 C CA . MET A 1 113 ? -6.717 18.997 9.915 1.00 84.38 113 MET A CA 1
ATOM 842 C C . MET A 1 113 ? -8.137 19.364 9.453 1.00 84.38 113 MET A C 1
ATOM 844 O O . MET A 1 113 ? -8.363 19.754 8.308 1.00 84.38 113 MET A O 1
ATOM 848 N N . MET A 1 114 ? -9.145 19.217 10.322 1.00 86.12 114 MET A N 1
ATOM 849 C CA . MET A 1 114 ? -10.531 19.483 9.933 1.00 86.12 114 MET A CA 1
ATOM 850 C C . MET A 1 114 ? -10.701 20.929 9.450 1.00 86.12 114 MET A C 1
ATOM 852 O O . MET A 1 114 ? -10.343 21.889 10.130 1.00 86.12 114 MET A O 1
ATOM 856 N N . GLY A 1 115 ? -11.256 21.087 8.246 1.00 85.75 115 GLY A N 1
ATOM 857 C CA . GLY A 1 115 ? -11.404 22.388 7.588 1.00 85.75 115 GLY A CA 1
ATOM 858 C C . GLY A 1 115 ? -10.108 23.012 7.047 1.00 85.75 115 GLY A C 1
ATOM 859 O O . GLY A 1 115 ? -10.176 24.097 6.470 1.00 85.75 115 GLY A O 1
ATOM 860 N N . GLN A 1 116 ? -8.956 22.349 7.180 1.00 84.88 116 GLN A N 1
ATOM 861 C CA . GLN A 1 116 ? -7.667 22.792 6.649 1.00 84.88 116 GLN A CA 1
ATOM 862 C C . GLN A 1 116 ? -7.111 21.755 5.669 1.00 84.88 116 GLN A C 1
ATOM 864 O O . GLN A 1 116 ? -6.889 20.604 6.020 1.00 84.88 116 GLN A O 1
ATOM 869 N N . LEU A 1 117 ? -6.897 22.145 4.413 1.00 78.56 117 LEU A N 1
ATOM 870 C CA . LEU A 1 117 ? -6.267 21.253 3.442 1.00 78.56 117 LEU A CA 1
ATOM 871 C C . LEU A 1 117 ? -4.756 21.465 3.514 1.00 78.56 117 LEU A C 1
ATOM 873 O O . LEU A 1 117 ? -4.289 22.539 3.139 1.00 78.56 117 LEU A O 1
ATOM 877 N N . GLY A 1 118 ? -4.025 20.458 3.993 1.00 73.62 118 GLY A N 1
ATOM 878 C CA . GLY A 1 118 ? -2.567 20.408 3.888 1.00 73.62 118 GLY A CA 1
ATOM 879 C C . GLY A 1 118 ? -2.156 20.048 2.461 1.00 73.62 118 GLY A C 1
ATOM 880 O O . GLY A 1 118 ? -2.049 20.909 1.587 1.00 73.62 118 GLY A O 1
ATOM 881 N N . ASP A 1 119 ? -1.980 18.753 2.200 1.00 80.31 119 ASP A N 1
ATOM 882 C CA . ASP A 1 119 ? -1.716 18.233 0.859 1.00 80.31 119 ASP A CA 1
ATOM 883 C C . ASP A 1 119 ? -3.035 17.934 0.113 1.00 80.31 119 ASP A C 1
ATOM 885 O O . ASP A 1 119 ? -3.947 17.340 0.692 1.00 80.31 119 ASP A O 1
ATOM 889 N N . PRO A 1 120 ? -3.171 18.271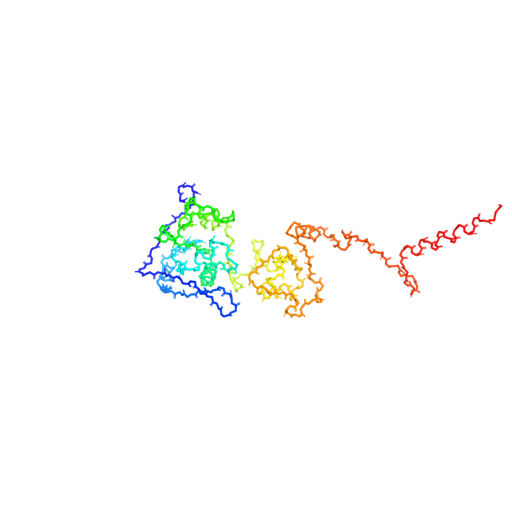 -1.186 1.00 83.25 120 PRO A N 1
ATOM 890 C CA . PRO A 1 120 ? -4.339 17.895 -1.989 1.00 83.25 120 PRO A CA 1
ATOM 891 C C . PRO A 1 120 ? -4.663 16.391 -2.005 1.00 83.25 120 PRO A C 1
ATOM 893 O O . PRO A 1 120 ? -5.805 16.017 -2.286 1.00 83.25 120 PRO A O 1
ATOM 896 N N . ARG A 1 121 ? -3.682 15.525 -1.729 1.00 80.00 121 ARG A N 1
ATOM 897 C CA . ARG A 1 121 ? -3.852 14.069 -1.603 1.00 80.00 121 ARG A CA 1
ATOM 898 C C . ARG A 1 121 ? -4.573 13.673 -0.311 1.00 80.00 121 ARG A C 1
ATOM 900 O O . ARG A 1 121 ? -5.255 12.650 -0.302 1.00 80.00 121 ARG A O 1
ATOM 907 N N . ASP A 1 122 ? -4.525 14.520 0.713 1.00 79.12 122 ASP A N 1
ATOM 908 C CA . ASP A 1 122 ? -5.032 14.251 2.062 1.00 79.12 122 ASP A CA 1
ATOM 909 C C . ASP A 1 122 ? -6.433 14.852 2.282 1.00 79.12 122 ASP A C 1
ATOM 911 O O . ASP A 1 122 ? -6.839 15.225 3.381 1.00 79.12 122 ASP A O 1
ATOM 915 N N . GLY A 1 123 ? -7.247 14.910 1.223 1.00 83.44 123 GLY A N 1
ATOM 916 C CA . GLY A 1 123 ? -8.586 15.508 1.271 1.00 83.44 123 GLY A CA 1
ATOM 917 C C . GLY A 1 123 ? -9.559 14.846 2.260 1.00 83.44 123 GLY A C 1
ATOM 918 O O . GLY A 1 123 ? -10.574 15.445 2.609 1.00 83.44 123 GLY A O 1
ATOM 919 N N . ALA A 1 124 ? -9.271 13.630 2.734 1.00 83.69 124 ALA A N 1
ATOM 920 C CA . ALA A 1 124 ? -10.069 12.975 3.769 1.00 83.69 124 ALA A CA 1
ATOM 921 C C . ALA A 1 124 ? -9.940 13.662 5.142 1.00 83.69 124 ALA A C 1
ATOM 923 O O . ALA A 1 124 ? -10.897 13.640 5.922 1.00 83.69 124 ALA A O 1
ATOM 924 N N . GLU A 1 125 ? -8.798 14.296 5.423 1.00 84.44 125 GLU A N 1
ATOM 925 C CA . GLU A 1 125 ? -8.522 14.964 6.701 1.00 84.44 125 GLU A CA 1
ATOM 926 C C . GLU A 1 125 ? -9.381 16.216 6.907 1.00 84.44 125 GLU A C 1
ATOM 928 O O . GLU A 1 125 ? -9.735 16.549 8.037 1.00 84.44 125 GLU A O 1
ATOM 933 N N . LEU A 1 126 ? -9.823 16.843 5.811 1.00 85.94 126 LEU A N 1
ATOM 934 C CA . LEU A 1 126 ? -10.707 18.009 5.837 1.00 85.94 126 LEU A CA 1
ATOM 935 C C . LEU A 1 126 ? -12.036 17.761 6.553 1.00 85.94 126 LEU A C 1
ATOM 937 O O . LEU A 1 126 ? -12.630 18.701 7.083 1.00 85.94 126 LEU A O 1
ATOM 941 N N . ILE A 1 127 ? -12.547 16.530 6.492 1.00 86.12 127 ILE A N 1
ATOM 942 C CA . ILE A 1 127 ? -13.958 16.236 6.779 1.00 86.12 127 ILE A CA 1
ATOM 943 C C . ILE A 1 127 ? -14.165 15.142 7.82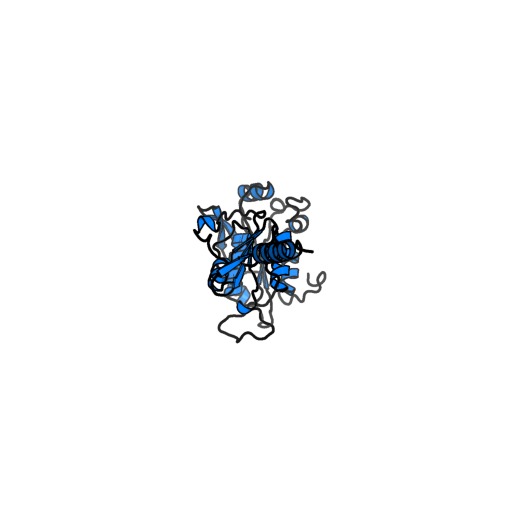7 1.00 86.12 127 ILE A C 1
ATOM 945 O O . ILE A 1 127 ? -15.313 14.817 8.137 1.00 86.12 127 ILE A O 1
ATOM 949 N N . SER A 1 128 ? -13.099 14.529 8.349 1.00 88.19 128 SER A N 1
ATOM 950 C CA . SER A 1 128 ? -13.236 13.387 9.252 1.00 88.19 128 SER A CA 1
ATOM 951 C C . SER A 1 128 ? -12.005 13.157 10.126 1.00 88.19 128 SER A C 1
ATOM 953 O O . SER A 1 128 ? -10.908 12.977 9.618 1.00 88.19 128 SER A O 1
ATOM 955 N N . SER A 1 129 ? -12.230 12.994 11.431 1.00 88.62 129 SER A N 1
ATOM 956 C CA . SER A 1 129 ? -11.221 12.564 12.412 1.00 88.62 129 SER A CA 1
ATOM 957 C C . SER A 1 129 ? -11.094 11.042 12.569 1.00 88.62 129 SER A C 1
ATOM 959 O O . SER A 1 129 ? -10.137 10.557 13.164 1.00 88.62 129 SER A O 1
ATOM 961 N N . SER A 1 130 ? -12.066 10.268 12.069 1.00 87.12 130 SER A N 1
ATOM 962 C CA . SER A 1 130 ? -12.136 8.812 12.296 1.00 87.12 130 SER A CA 1
ATOM 963 C C . SER A 1 130 ? -11.845 7.956 11.066 1.00 87.12 130 SER A C 1
ATOM 965 O O . SER A 1 130 ? -11.864 6.738 11.181 1.00 87.12 130 SER A O 1
ATOM 967 N N . TYR A 1 131 ? -11.658 8.574 9.892 1.00 90.06 131 TYR A N 1
ATOM 968 C CA . TYR A 1 131 ? -11.478 8.009 8.533 1.00 90.06 131 TYR A CA 1
ATOM 969 C C . TYR A 1 131 ? -12.316 6.763 8.149 1.00 90.06 131 TYR A C 1
ATOM 971 O O . TYR A 1 131 ? -12.175 6.212 7.054 1.00 90.06 131 TYR A O 1
ATOM 979 N N . ILE A 1 132 ? -13.263 6.349 8.993 1.00 90.19 132 ILE A N 1
ATOM 980 C CA . ILE A 1 132 ? -13.934 5.050 8.946 1.00 90.19 132 ILE A CA 1
ATOM 981 C C . ILE A 1 132 ? -14.817 4.919 7.707 1.00 90.19 132 ILE A C 1
ATOM 983 O O . ILE A 1 132 ? -14.965 3.842 7.132 1.00 90.19 132 ILE A O 1
ATOM 987 N N . CYS A 1 133 ? -15.377 6.039 7.250 1.00 88.00 133 CYS A N 1
ATOM 988 C CA . CYS A 1 133 ? -16.171 6.099 6.032 1.00 88.00 133 CYS A CA 1
ATOM 989 C C . CYS A 1 133 ? -15.331 5.792 4.782 1.00 88.00 133 CYS A C 1
ATOM 991 O O . CYS A 1 133 ? -15.818 5.110 3.876 1.00 88.00 133 CYS A O 1
ATOM 993 N N . SER A 1 134 ? -14.078 6.258 4.747 1.00 87.44 134 SER A N 1
ATOM 994 C CA . SER A 1 134 ? -13.157 6.011 3.632 1.00 87.44 134 SER A CA 1
ATOM 995 C C . SER A 1 134 ? -12.854 4.519 3.527 1.00 87.44 134 SER A C 1
ATOM 997 O O . SER A 1 134 ? -13.132 3.881 2.507 1.00 87.44 134 SER A O 1
ATOM 999 N N . VAL A 1 135 ? -12.410 3.927 4.637 1.00 91.06 135 VAL A N 1
ATOM 1000 C CA . VAL A 1 135 ? -11.953 2.535 4.641 1.00 91.06 135 VAL A CA 1
ATOM 1001 C C . VAL A 1 135 ? -13.098 1.551 4.416 1.00 91.06 135 VAL A C 1
ATOM 1003 O O . VAL A 1 135 ? -12.933 0.587 3.677 1.00 91.06 135 VAL A O 1
ATOM 1006 N N . LEU A 1 136 ? -14.294 1.814 4.959 1.00 90.50 136 LEU A N 1
ATOM 1007 C CA . LEU A 1 136 ? -15.467 0.961 4.741 1.00 90.50 136 LEU A CA 1
ATOM 1008 C C . LEU A 1 136 ? -15.922 0.950 3.275 1.00 90.50 136 LEU A C 1
ATOM 1010 O O . LEU A 1 136 ? -16.401 -0.077 2.793 1.00 90.50 136 LEU A O 1
ATOM 1014 N N . SER A 1 137 ? -15.764 2.068 2.562 1.00 85.31 137 SER A N 1
ATOM 1015 C CA . SER A 1 137 ? -16.114 2.157 1.139 1.00 85.31 137 SER A CA 1
ATOM 1016 C C . SER A 1 137 ? -15.176 1.311 0.273 1.00 85.31 137 SER A C 1
ATOM 1018 O O . SER A 1 137 ? -15.632 0.637 -0.650 1.00 85.31 137 SER A O 1
ATOM 1020 N N . GLY A 1 138 ? -13.876 1.308 0.592 1.00 88.12 138 GLY A N 1
ATOM 1021 C CA . GLY A 1 138 ? -12.893 0.443 -0.067 1.00 88.12 138 GLY A CA 1
ATOM 1022 C C . GLY A 1 138 ? -13.069 -1.030 0.306 1.00 88.12 138 GLY A C 1
ATOM 1023 O O . GLY A 1 138 ? -13.083 -1.899 -0.564 1.00 88.12 138 GLY A O 1
ATOM 1024 N N . LEU A 1 139 ? -13.286 -1.306 1.594 1.00 90.62 139 LEU A N 1
ATOM 1025 C CA . LEU A 1 139 ? -13.416 -2.657 2.136 1.00 90.62 139 LEU A CA 1
ATOM 1026 C C . LEU A 1 139 ? -14.552 -3.451 1.480 1.00 90.62 139 LEU A C 1
ATOM 1028 O O . LEU A 1 139 ? -14.374 -4.628 1.181 1.00 90.62 139 LEU A O 1
ATOM 1032 N N . ALA A 1 140 ? -15.683 -2.801 1.189 1.00 84.62 140 ALA A N 1
ATOM 1033 C CA . ALA A 1 140 ? -16.837 -3.423 0.534 1.00 84.62 140 ALA A CA 1
ATOM 1034 C C . ALA A 1 140 ? -16.540 -3.975 -0.876 1.00 84.62 140 ALA A C 1
ATOM 1036 O O . ALA A 1 140 ? -17.337 -4.740 -1.415 1.00 84.62 140 ALA A O 1
ATOM 1037 N N . ARG A 1 141 ? -15.414 -3.576 -1.481 1.00 87.56 141 ARG A N 1
ATOM 1038 C CA . ARG A 1 141 ? -14.971 -3.989 -2.821 1.00 87.56 141 ARG A CA 1
ATOM 1039 C C . ARG A 1 141 ? -13.598 -4.667 -2.812 1.00 87.56 141 ARG A C 1
ATOM 1041 O O . ARG A 1 141 ? -13.044 -4.915 -3.879 1.00 87.56 141 ARG A O 1
ATOM 1048 N N . SER A 1 142 ? -13.030 -4.904 -1.632 1.00 91.06 142 SER A N 1
ATOM 1049 C CA . SER A 1 142 ? -11.670 -5.418 -1.499 1.00 91.06 142 SER A CA 1
ATOM 1050 C C . SER A 1 142 ? -11.598 -6.893 -1.913 1.00 91.06 142 SER A C 1
ATOM 1052 O O . SER A 1 142 ? -12.491 -7.665 -1.544 1.00 91.06 142 SER A O 1
ATOM 1054 N N . PRO A 1 143 ? -10.560 -7.314 -2.662 1.00 89.44 143 PRO A N 1
ATOM 1055 C CA . PRO A 1 143 ? -10.353 -8.723 -2.966 1.00 89.44 143 PRO A CA 1
ATOM 1056 C C . PRO A 1 143 ? -10.147 -9.525 -1.676 1.00 89.44 143 PRO A C 1
ATOM 1058 O O . PRO A 1 143 ? -9.538 -9.054 -0.714 1.00 89.44 143 PRO A O 1
ATOM 1061 N N . ARG A 1 144 ? -10.651 -10.760 -1.655 1.00 87.81 144 ARG A N 1
ATOM 1062 C CA . ARG A 1 144 ? -10.515 -11.654 -0.503 1.00 87.81 144 ARG A CA 1
ATOM 1063 C C . ARG A 1 144 ? -9.127 -12.303 -0.509 1.00 87.81 144 ARG A C 1
ATOM 1065 O O . ARG A 1 144 ? -8.825 -13.014 -1.464 1.00 87.81 144 ARG A O 1
ATOM 1072 N N . PRO A 1 145 ? -8.310 -12.133 0.546 1.00 87.31 145 PRO A N 1
ATOM 1073 C CA . PRO A 1 145 ? -7.084 -12.903 0.695 1.00 87.31 145 PRO A CA 1
ATOM 1074 C C . PRO A 1 145 ? -7.424 -14.385 0.847 1.00 87.31 145 PRO A C 1
ATOM 1076 O O . PRO A 1 145 ? -8.268 -14.756 1.663 1.00 87.31 145 PRO A O 1
ATOM 1079 N N . ILE A 1 146 ? -6.756 -15.236 0.076 1.00 81.69 146 ILE A N 1
ATOM 1080 C CA . ILE A 1 146 ? -6.914 -16.688 0.146 1.00 81.69 146 ILE A CA 1
ATOM 1081 C C . ILE A 1 146 ? -5.577 -17.278 0.581 1.00 81.69 146 ILE A C 1
ATOM 1083 O O . ILE A 1 146 ? -4.519 -16.851 0.120 1.00 81.69 146 ILE A O 1
ATOM 1087 N N . ARG A 1 147 ? -5.606 -18.248 1.501 1.00 75.81 147 ARG A N 1
ATOM 1088 C CA . ARG A 1 147 ? -4.375 -18.933 1.902 1.00 75.81 147 ARG A CA 1
ATOM 1089 C C . ARG A 1 147 ? -3.917 -19.868 0.785 1.00 75.81 147 ARG A C 1
ATOM 1091 O O . ARG A 1 147 ? -4.688 -20.710 0.329 1.00 75.81 147 ARG A O 1
ATOM 1098 N N . ALA A 1 148 ? -2.649 -19.743 0.405 1.00 69.69 148 ALA A N 1
ATOM 1099 C CA . ALA A 1 148 ? -2.039 -20.506 -0.682 1.00 69.69 148 ALA A CA 1
ATOM 1100 C C . ALA A 1 148 ? -2.089 -22.036 -0.480 1.00 69.69 148 ALA A C 1
ATOM 1102 O O . ALA A 1 148 ? -2.033 -22.783 -1.449 1.00 69.69 148 ALA A O 1
ATOM 1103 N N . ASP A 1 149 ? -2.218 -22.513 0.761 1.00 71.44 149 ASP A N 1
ATOM 1104 C CA . ASP A 1 149 ? -2.262 -23.937 1.115 1.00 71.44 149 ASP A CA 1
ATOM 1105 C C . ASP A 1 149 ? -3.654 -24.581 0.974 1.00 71.44 149 ASP A C 1
ATOM 1107 O O . ASP A 1 149 ? -3.779 -25.801 1.089 1.00 71.44 149 ASP A O 1
ATOM 1111 N N . ARG A 1 150 ? -4.714 -23.786 0.775 1.00 59.38 150 ARG A N 1
ATOM 1112 C CA . ARG A 1 150 ? -6.102 -24.242 0.973 1.00 59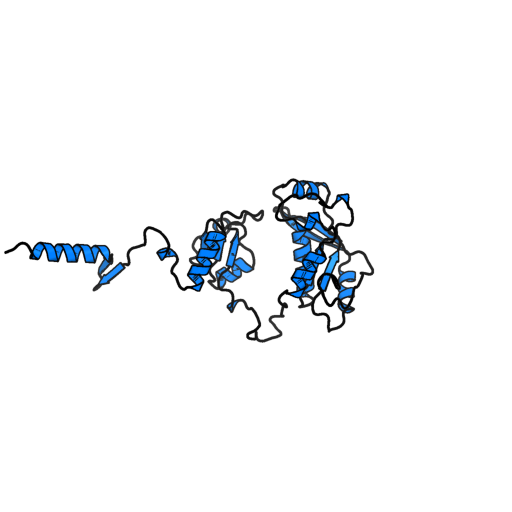.38 150 ARG A CA 1
ATOM 1113 C C . ARG A 1 150 ? -6.939 -24.381 -0.286 1.00 59.38 150 ARG A C 1
ATOM 1115 O O . ARG A 1 150 ? -8.017 -24.966 -0.205 1.00 59.38 150 ARG A O 1
ATOM 1122 N N . THR A 1 151 ? -6.480 -23.887 -1.427 1.00 58.97 151 THR A N 1
ATOM 1123 C CA . THR A 1 151 ? -7.276 -23.899 -2.660 1.00 58.97 151 THR A CA 1
ATOM 1124 C C . THR A 1 151 ? -6.382 -23.940 -3.885 1.00 58.97 151 THR A C 1
ATOM 1126 O O . THR A 1 151 ? -5.465 -23.132 -4.006 1.00 58.97 151 THR A O 1
ATOM 1129 N N . SER A 1 152 ? -6.700 -24.818 -4.837 1.00 63.88 152 SER A N 1
ATOM 1130 C CA . SER A 1 152 ? -6.282 -24.599 -6.220 1.00 63.88 152 SER A CA 1
ATOM 1131 C C . SER A 1 152 ? -6.901 -23.276 -6.687 1.00 63.88 152 SER A C 1
ATOM 1133 O O . SER A 1 152 ? -8.112 -23.115 -6.507 1.00 63.88 152 SER A O 1
A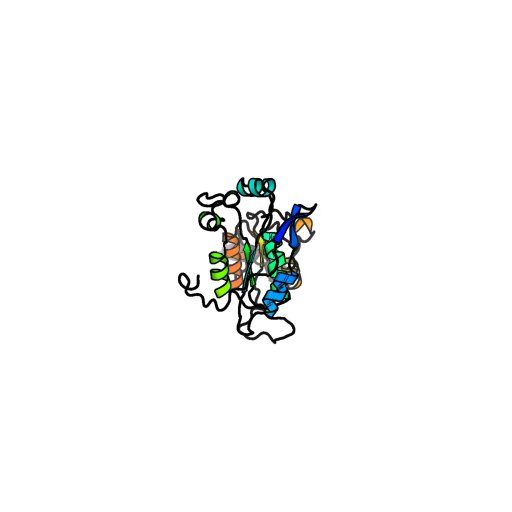TOM 1135 N N . PRO A 1 153 ? -6.117 -22.322 -7.217 1.00 65.88 153 PRO A N 1
ATOM 1136 C CA . PRO A 1 153 ? -6.672 -21.080 -7.742 1.00 65.88 153 PRO A CA 1
ATOM 1137 C C . PRO A 1 153 ? -7.724 -21.422 -8.803 1.00 65.88 153 PRO A C 1
ATOM 1139 O O . PRO A 1 153 ? -7.467 -22.220 -9.705 1.00 65.88 153 PRO A O 1
ATOM 1142 N N . ASN A 1 154 ? -8.937 -20.897 -8.633 1.00 72.88 154 ASN A N 1
ATOM 1143 C CA . ASN A 1 154 ? -9.974 -20.960 -9.659 1.00 72.88 154 ASN A CA 1
ATOM 1144 C C . ASN A 1 154 ? -9.858 -19.728 -10.574 1.00 72.88 154 ASN A C 1
ATOM 1146 O O . ASN A 1 154 ? -9.064 -18.831 -10.305 1.00 72.88 154 ASN A O 1
ATOM 1150 N N . GLU A 1 155 ? -10.660 -19.671 -11.637 1.00 77.75 155 GLU A N 1
ATOM 1151 C CA . GLU A 1 155 ? -10.626 -18.573 -12.621 1.00 77.75 155 GLU A CA 1
ATOM 1152 C C . GLU A 1 155 ? -10.952 -17.186 -12.024 1.00 77.75 155 GLU A C 1
ATOM 1154 O O . GLU A 1 155 ? -10.632 -16.170 -12.632 1.00 77.75 155 GLU A O 1
ATOM 1159 N N . ASP A 1 156 ? -11.544 -17.132 -10.825 1.00 82.81 156 ASP A N 1
ATOM 1160 C CA . ASP A 1 156 ? -11.878 -15.888 -10.119 1.00 82.81 156 ASP A CA 1
ATOM 1161 C C . ASP A 1 156 ? -10.750 -15.391 -9.189 1.00 82.81 156 ASP A C 1
ATOM 1163 O O . ASP A 1 156 ? -10.871 -14.329 -8.569 1.00 82.81 156 ASP A O 1
ATOM 1167 N N . CYS A 1 157 ? -9.667 -16.159 -9.036 1.00 86.19 157 CYS A N 1
ATOM 1168 C CA . CYS A 1 157 ? -8.523 -15.795 -8.203 1.00 86.19 157 CYS A CA 1
ATOM 1169 C C . CYS A 1 157 ? -7.468 -15.041 -9.013 1.00 86.19 157 CYS A C 1
ATOM 1171 O O . CYS A 1 157 ? -7.186 -15.389 -10.151 1.00 86.19 157 CYS A O 1
ATOM 1173 N N . LEU A 1 158 ? -6.824 -14.061 -8.376 1.00 87.50 158 LEU A N 1
ATOM 1174 C CA . LEU A 1 158 ? -5.602 -13.451 -8.892 1.00 87.50 158 LEU A CA 1
ATOM 1175 C C . LEU A 1 158 ? -4.400 -14.105 -8.213 1.00 87.50 158 LEU A C 1
ATOM 1177 O O . LEU A 1 158 ? -4.276 -14.064 -6.984 1.00 87.50 158 LEU A O 1
ATOM 1181 N N . ALA A 1 159 ? -3.521 -14.689 -9.014 1.00 87.19 159 ALA A N 1
ATOM 1182 C CA . ALA A 1 159 ? -2.257 -15.265 -8.597 1.00 87.19 159 ALA A CA 1
ATOM 1183 C C . ALA A 1 159 ? -1.079 -14.487 -9.200 1.00 87.19 159 ALA A C 1
ATOM 1185 O O . ALA A 1 159 ? -1.232 -13.553 -9.988 1.00 87.19 159 ALA A O 1
ATOM 1186 N N . ILE A 1 160 ? 0.137 -14.860 -8.805 1.00 86.19 160 ILE A N 1
ATOM 1187 C CA . ILE A 1 160 ? 1.353 -14.230 -9.330 1.00 86.19 160 ILE A CA 1
ATOM 1188 C C . ILE A 1 160 ? 1.538 -14.522 -10.828 1.00 86.19 160 ILE A C 1
ATOM 1190 O O . ILE A 1 160 ? 2.148 -13.727 -11.537 1.00 86.19 160 ILE A O 1
ATOM 1194 N N . GLU A 1 161 ? 0.971 -15.624 -11.317 1.00 87.25 161 GLU A N 1
ATOM 1195 C CA . GLU A 1 161 ? 0.918 -15.987 -12.734 1.00 87.25 161 GLU A CA 1
ATOM 1196 C C . GLU A 1 161 ? 0.095 -14.990 -13.572 1.00 87.25 161 GLU A C 1
ATOM 1198 O O . GLU A 1 161 ? 0.341 -14.861 -14.769 1.00 87.25 161 GLU A O 1
ATOM 1203 N N . ASP A 1 162 ? -0.815 -14.236 -12.947 1.00 89.88 162 ASP A N 1
ATOM 1204 C CA . ASP A 1 162 ? -1.636 -13.216 -13.612 1.00 89.88 162 ASP A CA 1
ATOM 1205 C C . ASP A 1 162 ? -0.950 -11.835 -13.660 1.00 89.88 162 ASP A C 1
ATOM 1207 O O . ASP A 1 162 ? -1.452 -10.892 -14.283 1.00 89.88 162 ASP A O 1
ATOM 1211 N N . LEU A 1 163 ? 0.212 -11.677 -13.012 1.00 92.38 163 LEU A N 1
ATOM 1212 C CA . LEU A 1 163 ? 0.928 -10.404 -12.947 1.00 92.38 163 LEU A CA 1
ATOM 1213 C C . LEU A 1 163 ? 1.741 -10.157 -14.228 1.00 92.38 163 LEU A C 1
ATOM 1215 O O . LEU A 1 163 ? 2.790 -10.753 -14.449 1.00 92.38 163 LEU A O 1
ATOM 1219 N N . SER A 1 164 ? 1.286 -9.211 -15.054 1.00 93.38 164 SER A N 1
ATOM 1220 C CA . SER A 1 164 ? 1.950 -8.878 -16.328 1.00 93.38 164 SER A CA 1
ATOM 1221 C C . SER A 1 164 ? 3.103 -7.873 -16.211 1.00 93.38 164 SER A C 1
ATOM 1223 O O . SER A 1 164 ? 3.970 -7.836 -17.079 1.00 93.38 164 SER A O 1
ATOM 1225 N N . ALA A 1 165 ? 3.092 -7.011 -15.192 1.00 96.62 165 ALA A N 1
ATOM 1226 C CA . ALA A 1 165 ? 4.131 -6.014 -14.948 1.00 96.62 165 ALA A CA 1
ATOM 1227 C C . ALA A 1 165 ? 4.042 -5.484 -13.510 1.00 96.62 165 ALA A C 1
ATOM 1229 O O . ALA A 1 165 ? 2.960 -5.446 -12.920 1.00 96.62 165 ALA A O 1
ATOM 1230 N N . LEU A 1 166 ? 5.166 -5.011 -12.980 1.00 97.31 166 LEU A N 1
ATOM 1231 C CA . LEU A 1 166 ? 5.262 -4.325 -11.695 1.00 97.31 166 LEU A CA 1
ATOM 1232 C C . LEU A 1 166 ? 5.653 -2.861 -11.924 1.00 97.31 166 LEU A C 1
ATOM 1234 O O . LEU A 1 166 ? 6.652 -2.598 -12.581 1.00 97.31 166 LEU A O 1
ATOM 1238 N N . VAL A 1 167 ? 4.904 -1.905 -11.369 1.00 97.94 167 VAL A N 1
ATOM 1239 C CA . VAL A 1 167 ? 5.240 -0.472 -11.440 1.00 97.94 167 VAL A CA 1
ATOM 1240 C C . VAL A 1 167 ? 5.655 0.017 -10.061 1.00 97.94 167 VAL A C 1
ATOM 1242 O O . VAL A 1 167 ? 4.892 -0.130 -9.107 1.00 97.94 167 VAL A O 1
ATOM 1245 N N . LEU A 1 168 ? 6.837 0.620 -9.956 1.00 97.19 168 LEU A N 1
ATOM 1246 C CA . LEU A 1 168 ? 7.370 1.151 -8.701 1.00 97.19 168 LEU A CA 1
ATOM 1247 C C . LEU A 1 168 ? 8.011 2.528 -8.919 1.00 97.19 168 LEU A C 1
ATOM 1249 O O . LEU A 1 168 ? 8.522 2.801 -10.006 1.00 97.19 168 LEU A O 1
ATOM 1253 N N . PRO A 1 169 ? 8.044 3.392 -7.890 1.00 96.88 169 PRO A N 1
ATOM 1254 C CA . PRO A 1 169 ? 8.989 4.504 -7.851 1.00 96.88 169 PRO A CA 1
ATOM 1255 C C . PRO A 1 169 ? 10.423 3.989 -8.039 1.00 96.88 169 PRO A C 1
ATOM 1257 O O . PRO A 1 169 ? 10.801 2.973 -7.447 1.00 96.88 169 PRO A O 1
ATOM 1260 N N . ALA A 1 170 ? 11.240 4.683 -8.833 1.00 96.56 170 ALA A N 1
ATOM 1261 C CA . ALA A 1 170 ? 12.597 4.230 -9.157 1.00 96.56 170 ALA A CA 1
ATOM 1262 C C . ALA A 1 170 ? 13.524 4.126 -7.928 1.00 96.56 170 ALA A C 1
ATOM 1264 O O . ALA A 1 170 ? 14.510 3.389 -7.962 1.00 96.56 170 ALA A O 1
ATOM 1265 N N . ASN A 1 171 ? 13.191 4.833 -6.842 1.00 94.69 171 ASN A N 1
ATOM 1266 C CA . ASN A 1 171 ? 13.930 4.832 -5.580 1.00 94.69 171 ASN A CA 1
ATOM 1267 C C . ASN A 1 171 ? 13.226 4.075 -4.432 1.00 94.69 171 ASN A C 1
ATOM 1269 O O . ASN A 1 171 ? 13.485 4.358 -3.260 1.00 94.69 171 ASN A O 1
ATOM 1273 N N . ALA A 1 172 ? 12.317 3.154 -4.761 1.00 94.06 172 ALA A N 1
ATOM 1274 C CA . ALA A 1 172 ? 11.604 2.309 -3.802 1.00 94.06 172 ALA A CA 1
ATOM 1275 C C . ALA A 1 172 ? 11.716 0.813 -4.157 1.00 94.06 172 ALA A C 1
ATOM 1277 O O . ALA A 1 172 ? 10.741 0.062 -4.055 1.00 94.06 172 ALA A O 1
ATOM 1278 N N . VAL A 1 173 ? 12.888 0.374 -4.632 1.00 94.12 173 VAL A N 1
ATOM 1279 C CA . VAL A 1 173 ? 13.128 -1.037 -4.985 1.00 94.12 173 VAL A CA 1
ATOM 1280 C C . VAL A 1 173 ? 13.624 -1.856 -3.784 1.00 94.12 173 VAL A C 1
ATOM 1282 O O . VAL A 1 173 ? 13.880 -1.322 -2.710 1.00 94.12 173 VAL A O 1
ATOM 1285 N N . GLY A 1 174 ? 13.753 -3.176 -3.952 1.00 91.88 174 GLY A N 1
ATOM 1286 C CA . GLY A 1 174 ? 14.287 -4.072 -2.913 1.00 91.88 174 GLY A CA 1
ATOM 1287 C C . GLY A 1 174 ? 13.251 -4.637 -1.932 1.00 91.88 174 GLY A C 1
ATOM 1288 O O . GLY A 1 174 ? 13.610 -5.343 -0.996 1.00 91.88 174 GLY A O 1
ATOM 1289 N N . GLY A 1 175 ? 11.961 -4.367 -2.136 1.00 92.38 175 GLY A N 1
ATOM 1290 C CA . GLY A 1 175 ? 10.886 -5.063 -1.423 1.00 92.38 175 GLY A CA 1
ATOM 1291 C C . GLY A 1 175 ? 10.615 -6.469 -1.974 1.00 92.38 175 GLY A C 1
ATOM 1292 O O . GLY A 1 175 ? 11.037 -6.815 -3.079 1.00 92.38 175 GLY A O 1
ATOM 1293 N N . LEU A 1 176 ? 9.826 -7.263 -1.240 1.00 93.25 176 LEU A N 1
ATOM 1294 C CA . LEU A 1 176 ? 9.378 -8.593 -1.683 1.00 93.25 176 LEU A CA 1
ATOM 1295 C C . LEU A 1 176 ? 8.758 -8.589 -3.098 1.00 93.25 176 LEU A C 1
ATOM 1297 O O . LEU A 1 176 ? 9.191 -9.405 -3.911 1.00 93.25 176 LEU A O 1
ATOM 1301 N N . PRO A 1 177 ? 7.832 -7.669 -3.457 1.00 93.81 177 PRO A N 1
ATOM 1302 C CA . PRO A 1 177 ? 7.271 -7.637 -4.810 1.00 93.81 177 PRO A CA 1
ATOM 1303 C C . PRO A 1 177 ? 8.331 -7.433 -5.898 1.00 93.81 177 PRO A C 1
ATOM 1305 O O . PRO A 1 177 ? 8.257 -8.057 -6.951 1.00 93.81 177 PRO A O 1
ATOM 1308 N N . PHE A 1 178 ? 9.340 -6.597 -5.628 1.00 96.00 178 PHE A N 1
ATOM 1309 C CA . PHE A 1 178 ? 10.433 -6.331 -6.561 1.00 96.00 178 PHE A CA 1
ATOM 1310 C C . PHE A 1 178 ? 11.279 -7.584 -6.806 1.00 96.00 178 PHE A C 1
ATOM 1312 O O . PHE A 1 178 ? 11.511 -7.949 -7.957 1.00 96.00 178 PHE A O 1
ATOM 1319 N N . PHE A 1 179 ? 11.703 -8.275 -5.745 1.00 95.81 179 PHE A N 1
ATOM 1320 C CA . PHE A 1 179 ? 12.533 -9.473 -5.894 1.00 95.81 179 PHE A CA 1
ATOM 1321 C C . PHE A 1 179 ? 11.786 -10.635 -6.548 1.00 95.81 179 PHE A C 1
ATOM 1323 O O . PHE A 1 179 ? 12.352 -11.296 -7.415 1.00 95.81 179 PHE A O 1
ATOM 1330 N N . VAL A 1 180 ? 10.509 -10.839 -6.210 1.00 94.88 180 VAL A N 1
ATOM 1331 C CA . VAL A 1 180 ? 9.680 -11.872 -6.853 1.00 94.88 180 VAL A CA 1
ATOM 1332 C C . VAL A 1 180 ? 9.487 -11.574 -8.344 1.00 94.88 180 VAL A C 1
ATOM 1334 O O . VAL A 1 180 ? 9.568 -12.486 -9.166 1.00 94.88 180 VAL A O 1
ATOM 1337 N N . ALA A 1 181 ? 9.274 -10.308 -8.719 1.00 95.69 181 ALA A N 1
ATOM 1338 C CA . ALA A 1 181 ? 9.173 -9.920 -10.125 1.00 95.69 181 ALA A CA 1
ATOM 1339 C C . ALA A 1 181 ? 10.490 -10.154 -10.883 1.00 95.69 181 ALA A C 1
ATOM 1341 O O . ALA A 1 181 ? 10.468 -10.701 -11.985 1.00 95.69 181 ALA A O 1
ATOM 1342 N N . MET A 1 182 ? 11.633 -9.816 -10.273 1.00 94.62 182 MET A N 1
ATOM 1343 C CA . MET A 1 182 ? 12.959 -10.076 -10.844 1.00 94.62 182 MET A CA 1
ATOM 1344 C C . MET A 1 182 ? 13.201 -11.570 -11.072 1.00 94.62 182 MET A C 1
ATOM 1346 O O . MET A 1 182 ? 13.607 -11.958 -12.166 1.00 94.62 182 MET A O 1
ATOM 1350 N N . GLU A 1 183 ? 12.925 -12.401 -10.063 1.00 93.56 183 GLU A N 1
ATOM 1351 C CA . GLU A 1 183 ? 13.094 -13.859 -10.126 1.00 93.56 183 GLU A CA 1
ATOM 1352 C C . GLU A 1 183 ? 12.241 -14.487 -11.237 1.00 93.56 183 GLU A C 1
ATOM 1354 O O . GLU A 1 183 ? 12.707 -15.364 -11.963 1.00 93.56 183 GLU A O 1
ATOM 1359 N N . ARG A 1 184 ? 11.001 -14.014 -11.403 1.00 94.06 184 ARG A N 1
ATOM 1360 C CA . ARG A 1 184 ? 10.045 -14.544 -12.389 1.00 94.06 184 ARG A CA 1
ATOM 1361 C C . ARG A 1 184 ? 10.170 -13.935 -13.782 1.00 94.06 184 ARG A C 1
ATOM 1363 O O . ARG A 1 184 ? 9.422 -14.315 -14.678 1.00 94.06 184 ARG A O 1
ATOM 1370 N N . GLY A 1 185 ? 11.084 -12.990 -13.972 1.00 94.44 185 GLY A N 1
ATOM 1371 C CA . GLY A 1 185 ? 11.240 -12.288 -15.240 1.00 94.44 185 GLY A CA 1
ATOM 1372 C C . GLY A 1 185 ? 10.063 -11.383 -15.612 1.00 94.44 185 GLY A C 1
ATOM 1373 O O . GLY A 1 185 ? 9.848 -11.104 -16.789 1.00 94.44 185 GLY A O 1
ATOM 1374 N N . ILE A 1 186 ? 9.287 -10.936 -14.622 1.00 96.38 186 ILE A N 1
ATOM 1375 C CA . ILE A 1 186 ? 8.162 -10.022 -14.831 1.00 96.38 186 ILE A CA 1
ATOM 1376 C C . ILE A 1 186 ? 8.731 -8.624 -15.123 1.00 96.38 186 ILE A C 1
ATOM 1378 O O . ILE A 1 186 ? 9.589 -8.165 -14.365 1.00 96.38 186 ILE A O 1
ATOM 1382 N N . PRO A 1 187 ? 8.270 -7.919 -16.176 1.00 96.81 187 PRO A N 1
ATOM 1383 C CA . PRO A 1 187 ? 8.694 -6.551 -16.457 1.00 96.81 187 PRO A CA 1
ATOM 1384 C C . PRO A 1 187 ? 8.483 -5.620 -15.257 1.00 96.81 187 PRO A C 1
ATOM 1386 O O . PRO A 1 187 ? 7.390 -5.558 -14.691 1.00 96.81 187 PRO A O 1
ATOM 1389 N N . ILE A 1 188 ? 9.516 -4.862 -14.895 1.00 97.88 188 ILE A N 1
ATOM 1390 C CA . ILE A 1 188 ? 9.495 -3.894 -13.797 1.00 97.88 188 ILE A CA 1
ATOM 1391 C C . ILE A 1 188 ? 9.684 -2.497 -14.375 1.00 97.88 188 ILE A C 1
ATOM 1393 O O . ILE A 1 188 ? 10.737 -2.168 -14.915 1.00 97.88 188 ILE A O 1
ATOM 1397 N N . ILE A 1 189 ? 8.661 -1.666 -14.232 1.00 98.06 189 ILE A N 1
ATOM 1398 C CA . ILE A 1 189 ? 8.621 -0.294 -14.719 1.00 98.06 189 ILE A CA 1
ATOM 1399 C C . ILE A 1 189 ? 8.956 0.638 -13.553 1.00 98.06 189 ILE A C 1
ATOM 1401 O O . ILE A 1 189 ? 8.189 0.759 -12.595 1.00 98.06 189 ILE A O 1
ATOM 1405 N N . LEU A 1 190 ? 10.113 1.285 -13.635 1.00 97.56 190 LEU A N 1
ATOM 1406 C CA . LEU A 1 190 ? 10.654 2.183 -12.622 1.00 97.56 190 LEU A CA 1
ATOM 1407 C C . LEU A 1 190 ? 10.371 3.634 -13.014 1.00 97.56 190 LEU A C 1
ATOM 1409 O O . LEU A 1 190 ? 10.859 4.101 -14.042 1.00 97.56 190 LEU A O 1
ATOM 1413 N N . VAL A 1 191 ? 9.584 4.331 -12.196 1.00 98.38 191 VAL A N 1
ATOM 1414 C CA . VAL A 1 191 ? 9.136 5.708 -12.449 1.00 98.38 191 VAL A CA 1
ATOM 1415 C C . VAL A 1 191 ? 10.051 6.702 -11.738 1.00 98.38 191 VAL A C 1
ATOM 1417 O O . VAL A 1 191 ? 10.089 6.731 -10.508 1.00 98.38 191 VAL A O 1
ATOM 1420 N N . GLU A 1 192 ? 10.785 7.514 -12.497 1.00 97.19 192 GLU A N 1
ATOM 1421 C CA . GLU A 1 192 ? 11.837 8.394 -11.965 1.00 97.19 192 GLU A CA 1
ATOM 1422 C C . GLU A 1 192 ? 11.296 9.645 -11.263 1.00 97.19 192 GLU A C 1
ATOM 1424 O O . GLU A 1 192 ? 11.852 10.063 -10.248 1.00 97.19 192 GLU A O 1
ATOM 1429 N N . ASN A 1 193 ? 10.202 10.237 -11.753 1.00 96.12 193 ASN A N 1
ATOM 1430 C CA . ASN A 1 193 ? 9.658 11.469 -11.176 1.00 96.12 193 ASN A CA 1
ATOM 1431 C C . ASN A 1 193 ? 8.849 11.268 -9.883 1.00 96.12 193 ASN A C 1
ATOM 1433 O O . ASN A 1 193 ? 8.401 12.256 -9.300 1.00 96.12 193 ASN A O 1
ATOM 1437 N N . ASN A 1 194 ? 8.652 10.023 -9.433 1.00 92.06 194 ASN A N 1
ATOM 1438 C CA . ASN A 1 194 ? 8.106 9.742 -8.111 1.00 92.06 194 ASN A CA 1
ATOM 1439 C C . ASN A 1 194 ? 9.243 9.360 -7.164 1.00 92.06 194 ASN A C 1
ATOM 1441 O O . ASN A 1 194 ? 9.822 8.281 -7.275 1.00 92.06 194 ASN A O 1
ATOM 1445 N N . VAL A 1 195 ? 9.550 10.255 -6.232 1.00 87.56 195 VAL A N 1
ATOM 1446 C CA . VAL A 1 195 ? 10.635 10.086 -5.267 1.00 87.56 195 VAL A CA 1
ATOM 1447 C C . VAL A 1 195 ? 10.029 9.803 -3.899 1.00 87.56 195 VAL A C 1
ATOM 1449 O O . VAL A 1 195 ? 9.175 10.540 -3.416 1.00 87.56 195 VAL A O 1
ATOM 1452 N N . THR A 1 196 ? 10.482 8.723 -3.272 1.00 89.12 196 THR A N 1
ATOM 1453 C CA . THR A 1 196 ? 10.054 8.290 -1.937 1.00 89.12 196 THR A CA 1
ATOM 1454 C C . THR A 1 196 ? 11.160 8.467 -0.899 1.00 89.12 196 THR A C 1
ATOM 1456 O O . THR A 1 196 ? 12.338 8.573 -1.245 1.00 89.12 196 THR A O 1
ATOM 1459 N N . CYS A 1 197 ? 10.809 8.395 0.386 1.00 87.00 197 CYS A N 1
ATOM 1460 C CA . CYS A 1 197 ? 11.783 8.393 1.480 1.00 87.00 197 CYS A CA 1
ATOM 1461 C C . CYS A 1 197 ? 12.600 7.086 1.584 1.00 87.00 197 CYS A C 1
ATOM 1463 O O . CYS A 1 197 ? 13.493 7.011 2.420 1.00 87.00 197 CYS A O 1
ATOM 1465 N N . SER A 1 198 ? 12.305 6.048 0.782 1.00 86.88 198 SER A N 1
ATOM 1466 C CA . SER A 1 198 ? 13.057 4.782 0.810 1.00 86.88 198 SER A CA 1
ATOM 1467 C C . SER A 1 198 ? 14.493 4.969 0.323 1.00 86.88 198 SER A C 1
ATOM 1469 O O . SER A 1 198 ? 15.417 4.465 0.955 1.00 86.88 198 SER A O 1
ATOM 1471 N N . GLY A 1 199 ? 14.681 5.691 -0.786 1.00 88.56 199 GLY A N 1
ATOM 1472 C CA . GLY A 1 199 ? 15.997 5.995 -1.353 1.00 88.56 199 GLY A CA 1
ATOM 1473 C C . GLY A 1 199 ? 16.747 4.797 -1.950 1.00 88.56 199 GLY A C 1
ATOM 1474 O O . GLY A 1 199 ? 17.847 4.981 -2.465 1.00 88.56 199 GLY A O 1
ATOM 1475 N N . VAL A 1 200 ? 16.175 3.591 -1.915 1.00 92.25 200 VAL A N 1
ATOM 1476 C CA . VAL A 1 200 ? 16.805 2.378 -2.446 1.00 92.25 200 VAL A CA 1
ATOM 1477 C C . VAL A 1 200 ? 16.579 2.317 -3.953 1.00 92.25 200 VAL A C 1
ATOM 1479 O O . VAL A 1 200 ? 15.443 2.224 -4.417 1.00 92.25 200 VAL A O 1
ATOM 1482 N N . THR A 1 201 ? 17.665 2.350 -4.723 1.00 94.81 201 THR A N 1
ATOM 1483 C CA . THR A 1 201 ? 17.655 2.279 -6.193 1.00 94.81 201 THR A CA 1
ATOM 1484 C C . THR A 1 201 ? 18.276 0.975 -6.700 1.00 94.81 201 THR A C 1
ATOM 1486 O O . THR A 1 201 ? 18.969 0.271 -5.961 1.00 94.81 201 THR A O 1
ATOM 1489 N N . ILE A 1 202 ? 18.089 0.650 -7.980 1.00 95.62 202 ILE A N 1
ATOM 1490 C CA . ILE A 1 202 ? 18.727 -0.531 -8.585 1.00 95.62 202 ILE A CA 1
ATOM 1491 C C . ILE A 1 202 ? 20.260 -0.440 -8.577 1.00 95.62 202 ILE A C 1
ATOM 1493 O O . ILE A 1 202 ? 20.931 -1.458 -8.432 1.00 95.62 202 ILE A O 1
ATOM 1497 N N . GLU A 1 203 ? 20.817 0.770 -8.667 1.00 94.69 203 GLU A N 1
ATOM 1498 C CA . GLU A 1 203 ? 22.256 1.026 -8.580 1.00 94.69 203 GLU A CA 1
ATOM 1499 C C . GLU A 1 203 ? 22.767 0.726 -7.170 1.00 94.69 203 GLU A C 1
ATOM 1501 O O . GLU A 1 203 ? 23.787 0.058 -7.018 1.00 94.69 203 GLU A O 1
ATOM 1506 N N . SER A 1 204 ? 22.021 1.143 -6.138 1.00 93.75 204 SER A N 1
ATOM 1507 C CA . SER A 1 204 ? 22.371 0.856 -4.740 1.00 93.75 204 SER A CA 1
ATOM 1508 C C . SER A 1 204 ? 22.375 -0.644 -4.412 1.00 93.75 204 SER A C 1
ATOM 1510 O O . SER A 1 204 ? 23.092 -1.074 -3.512 1.00 93.75 204 SER A O 1
ATOM 1512 N N . LEU A 1 205 ? 21.611 -1.441 -5.169 1.00 93.38 205 LEU A N 1
ATOM 1513 C CA . LEU A 1 205 ? 21.546 -2.899 -5.052 1.00 93.38 205 LEU A CA 1
ATOM 1514 C C . LEU A 1 205 ? 22.503 -3.638 -6.006 1.00 93.38 205 LEU A C 1
ATOM 1516 O O . LEU A 1 205 ? 22.596 -4.861 -5.934 1.00 93.38 205 LEU A O 1
ATOM 1520 N N . GLY A 1 206 ? 23.192 -2.934 -6.912 1.00 94.00 206 GLY A N 1
ATOM 1521 C CA . GLY A 1 206 ? 24.041 -3.546 -7.942 1.00 94.00 206 GLY A CA 1
ATOM 1522 C C . GLY A 1 206 ? 23.274 -4.337 -9.014 1.00 94.00 206 GLY A C 1
ATOM 1523 O O . GLY A 1 206 ? 23.821 -5.273 -9.591 1.00 94.00 206 GLY A O 1
ATOM 1524 N N . LEU A 1 207 ? 22.010 -3.987 -9.279 1.00 91.69 207 LEU A N 1
ATOM 1525 C CA . LEU A 1 207 ? 21.093 -4.705 -10.178 1.00 91.69 207 LEU A CA 1
ATOM 1526 C C . LEU A 1 207 ? 20.775 -3.908 -11.457 1.00 91.69 207 LEU A C 1
ATOM 1528 O O . LEU A 1 207 ? 19.614 -3.769 -11.830 1.00 91.69 207 LEU A O 1
ATOM 1532 N N . THR A 1 208 ? 21.782 -3.354 -12.136 1.00 86.88 208 THR A N 1
ATOM 1533 C CA . THR A 1 208 ? 21.579 -2.474 -13.309 1.00 86.88 208 THR A CA 1
ATOM 1534 C C . THR A 1 208 ? 21.378 -3.210 -14.633 1.00 86.88 208 THR A C 1
ATOM 1536 O O . THR A 1 208 ? 20.792 -2.650 -15.553 1.00 86.88 208 THR A O 1
ATOM 1539 N N . GLU A 1 209 ? 21.821 -4.463 -14.732 1.00 85.62 209 GLU A N 1
ATOM 1540 C CA . GLU A 1 209 ? 21.947 -5.184 -16.011 1.00 85.62 209 GLU A CA 1
ATOM 1541 C C . GLU A 1 209 ? 20.734 -6.059 -16.371 1.00 85.62 209 GLU A C 1
ATOM 1543 O O . GLU A 1 209 ? 20.779 -6.836 -17.324 1.00 85.62 209 GLU A O 1
ATOM 1548 N N . SER A 1 210 ? 19.645 -5.994 -15.601 1.00 87.81 210 SER A N 1
ATOM 1549 C CA . SER A 1 210 ? 18.489 -6.859 -15.846 1.00 87.81 210 SER A CA 1
ATOM 1550 C C . SER A 1 210 ? 17.664 -6.366 -17.042 1.00 87.81 210 SER A C 1
ATOM 1552 O O . SER A 1 210 ? 17.191 -5.227 -17.023 1.00 87.81 210 SER A O 1
ATOM 1554 N N . PRO A 1 211 ? 17.403 -7.222 -18.051 1.00 85.94 211 PRO A N 1
ATOM 1555 C CA . PRO A 1 211 ? 16.611 -6.851 -19.226 1.00 85.94 211 PRO A CA 1
ATOM 1556 C C . PRO A 1 211 ? 15.132 -6.600 -18.899 1.00 85.94 211 PRO A C 1
ATOM 1558 O O . PRO A 1 211 ? 14.408 -6.042 -19.719 1.00 85.94 211 PRO A O 1
ATOM 1561 N N . ASN A 1 212 ? 14.679 -6.998 -17.706 1.00 90.44 212 ASN A N 1
ATOM 1562 C CA . ASN A 1 212 ? 13.294 -6.830 -17.267 1.00 90.44 212 ASN A CA 1
ATOM 1563 C C . ASN A 1 212 ? 13.039 -5.441 -16.665 1.00 90.44 212 ASN A C 1
ATOM 1565 O O . ASN A 1 212 ? 11.894 -5.115 -16.362 1.00 90.44 212 ASN A O 1
ATOM 1569 N N . LEU A 1 213 ? 14.083 -4.630 -16.468 1.00 95.75 213 LEU A N 1
ATOM 1570 C CA . LEU A 1 213 ? 13.974 -3.287 -15.907 1.00 95.75 213 LEU A CA 1
ATOM 1571 C C . LEU A 1 213 ? 13.709 -2.262 -17.013 1.00 95.75 213 LEU A C 1
ATOM 1573 O O . LEU A 1 213 ? 14.478 -2.129 -17.963 1.00 95.75 213 LEU A O 1
ATOM 1577 N N . ILE A 1 214 ? 12.640 -1.490 -16.855 1.00 96.12 214 ILE A N 1
ATOM 1578 C CA . ILE A 1 214 ? 12.223 -0.443 -17.786 1.00 96.12 214 ILE A CA 1
ATOM 1579 C C . ILE A 1 214 ? 12.147 0.866 -17.005 1.00 96.12 214 ILE A C 1
ATOM 1581 O O . ILE A 1 214 ? 11.267 1.040 -16.167 1.00 96.12 214 ILE A O 1
ATOM 1585 N N . LYS A 1 215 ? 13.056 1.804 -17.271 1.00 95.88 215 LYS A N 1
ATOM 1586 C CA . LYS A 1 215 ? 12.999 3.146 -16.677 1.00 95.88 215 LYS A CA 1
ATOM 1587 C C . LYS A 1 215 ? 12.103 4.058 -17.508 1.00 95.88 215 LYS A C 1
ATOM 1589 O O . LYS A 1 215 ? 12.209 4.078 -18.735 1.00 95.88 215 LYS A O 1
ATOM 1594 N N . VAL A 1 216 ? 11.238 4.806 -16.835 1.00 97.19 216 VAL A N 1
ATOM 1595 C CA . VAL A 1 216 ? 10.377 5.837 -17.426 1.00 97.19 216 VAL A CA 1
ATOM 1596 C C . VAL A 1 216 ? 10.394 7.075 -16.544 1.00 97.19 216 VAL A C 1
ATOM 1598 O O . VAL A 1 216 ? 10.526 6.971 -15.323 1.00 97.19 216 VAL A O 1
ATOM 1601 N N . HIS A 1 217 ? 10.205 8.251 -17.131 1.00 97.75 217 HIS A N 1
ATOM 1602 C CA . HIS A 1 217 ? 10.238 9.479 -16.351 1.00 97.75 217 HIS A CA 1
ATOM 1603 C C . HIS A 1 217 ? 8.952 9.661 -15.532 1.00 97.75 217 HIS A C 1
ATOM 1605 O O . HIS A 1 217 ? 9.021 10.138 -14.408 1.00 97.75 217 HIS A O 1
ATOM 1611 N N . SER A 1 218 ? 7.781 9.253 -16.042 1.00 97.94 218 SER A N 1
ATOM 1612 C CA . SER A 1 218 ? 6.482 9.528 -15.402 1.00 97.94 218 SER A CA 1
ATOM 1613 C C . SER A 1 218 ? 5.494 8.357 -15.410 1.00 97.94 218 SER A C 1
ATOM 1615 O O . SER A 1 218 ? 5.590 7.440 -16.223 1.00 97.94 218 SER A O 1
ATOM 1617 N N . TYR A 1 219 ? 4.466 8.412 -14.554 1.00 97.50 219 TYR A N 1
ATOM 1618 C CA . TYR A 1 219 ? 3.354 7.446 -14.582 1.00 97.50 219 TYR A CA 1
ATOM 1619 C C . TYR A 1 219 ? 2.550 7.467 -15.893 1.00 97.50 219 TYR A C 1
ATOM 1621 O O . TYR A 1 219 ? 1.975 6.450 -16.290 1.00 97.50 219 TYR A O 1
ATOM 1629 N N . LEU A 1 220 ? 2.533 8.602 -16.597 1.00 97.75 220 LEU A N 1
ATOM 1630 C CA . LEU A 1 220 ? 1.930 8.686 -17.925 1.00 97.75 220 LEU A CA 1
ATOM 1631 C C . LEU A 1 220 ? 2.717 7.835 -18.933 1.00 97.75 220 LEU A C 1
ATOM 1633 O O . LEU A 1 220 ? 2.127 7.070 -19.693 1.00 97.75 220 LEU A O 1
ATOM 1637 N N . GLU A 1 221 ? 4.047 7.897 -18.888 1.00 97.25 221 GLU A N 1
ATOM 1638 C CA . GLU A 1 221 ? 4.910 7.026 -19.693 1.00 97.25 221 GLU A CA 1
ATOM 1639 C C . GLU A 1 221 ? 4.800 5.560 -19.270 1.00 97.25 221 GLU A C 1
ATOM 1641 O O . GLU A 1 221 ? 4.695 4.691 -20.135 1.00 97.25 221 GLU A O 1
ATOM 1646 N N . ALA A 1 222 ? 4.735 5.278 -17.962 1.00 97.94 222 ALA A N 1
ATOM 1647 C CA . ALA A 1 222 ? 4.501 3.925 -17.452 1.00 97.94 222 ALA A CA 1
ATOM 1648 C C . ALA A 1 222 ? 3.215 3.319 -18.036 1.00 97.94 222 ALA A C 1
ATOM 1650 O O . ALA A 1 222 ? 3.193 2.153 -18.426 1.00 97.94 222 ALA A O 1
ATOM 1651 N N . THR A 1 223 ? 2.160 4.129 -18.168 1.00 97.31 223 THR A N 1
ATOM 1652 C CA . THR A 1 223 ? 0.907 3.719 -18.818 1.00 97.31 223 THR A CA 1
ATOM 1653 C C . THR A 1 223 ? 1.133 3.362 -20.288 1.00 97.31 223 THR A C 1
ATOM 1655 O O . THR A 1 223 ? 0.647 2.330 -20.749 1.00 97.31 223 THR A O 1
ATOM 1658 N N . GLY A 1 224 ? 1.914 4.163 -21.018 1.00 96.69 224 GLY A N 1
ATOM 1659 C CA . GLY A 1 224 ? 2.304 3.866 -22.399 1.00 96.69 224 GLY A CA 1
ATOM 1660 C C . GLY A 1 224 ? 3.075 2.548 -22.530 1.00 96.69 224 GLY A C 1
ATOM 1661 O O . GLY A 1 224 ? 2.780 1.752 -23.423 1.00 96.69 224 GLY A O 1
ATOM 1662 N N . VAL A 1 225 ? 3.996 2.272 -21.602 1.00 97.25 225 VAL A N 1
ATOM 1663 C CA . VAL A 1 225 ? 4.720 0.992 -21.538 1.00 97.25 225 VAL A CA 1
ATOM 1664 C C . VAL A 1 225 ? 3.758 -0.168 -21.285 1.00 97.25 225 VAL A C 1
ATOM 1666 O O . VAL A 1 225 ? 3.783 -1.144 -22.030 1.00 97.25 225 VAL A O 1
ATOM 1669 N N . ILE A 1 226 ? 2.861 -0.054 -20.300 1.00 97.31 226 ILE A N 1
ATOM 1670 C CA . ILE A 1 226 ? 1.842 -1.082 -20.021 1.00 97.31 226 ILE A CA 1
ATOM 1671 C C . ILE A 1 226 ? 0.982 -1.349 -21.262 1.00 97.31 226 ILE A C 1
ATOM 1673 O O . ILE A 1 226 ? 0.718 -2.504 -21.598 1.00 97.31 226 ILE A O 1
ATOM 1677 N N . MET A 1 227 ? 0.560 -0.299 -21.968 1.00 97.31 227 MET A N 1
ATOM 1678 C CA . MET A 1 227 ? -0.230 -0.434 -23.194 1.00 97.31 227 MET A CA 1
ATOM 1679 C C . MET A 1 227 ? 0.544 -1.133 -24.315 1.00 97.31 227 MET A C 1
ATOM 1681 O O . MET A 1 227 ? -0.032 -1.971 -25.012 1.00 97.31 227 MET A O 1
ATOM 1685 N N . ALA A 1 228 ? 1.830 -0.818 -24.482 1.00 96.56 228 ALA A N 1
ATOM 1686 C CA . ALA A 1 228 ? 2.688 -1.463 -25.469 1.00 96.56 228 ALA A CA 1
ATOM 1687 C C . ALA A 1 228 ? 2.875 -2.954 -25.157 1.00 96.56 228 ALA A C 1
ATOM 1689 O O . ALA A 1 228 ? 2.633 -3.784 -26.033 1.00 96.56 228 ALA A O 1
ATOM 1690 N N . LEU A 1 229 ? 3.185 -3.294 -23.899 1.00 94.75 229 LEU A N 1
ATOM 1691 C CA . LEU A 1 229 ? 3.299 -4.680 -23.432 1.00 94.75 229 LEU A CA 1
ATOM 1692 C C . LEU A 1 229 ? 1.998 -5.453 -23.671 1.00 94.75 229 LEU A C 1
ATOM 1694 O O . LEU A 1 229 ? 2.012 -6.514 -24.291 1.00 94.75 229 LEU A O 1
ATOM 1698 N N . LYS A 1 230 ? 0.857 -4.877 -23.272 1.00 95.50 230 LYS A N 1
ATOM 1699 C CA . LYS A 1 230 ? -0.472 -5.470 -23.484 1.00 95.50 230 LYS A CA 1
ATOM 1700 C C . LYS A 1 230 ? -0.796 -5.697 -24.966 1.00 95.50 230 LYS A C 1
ATOM 1702 O O . LYS A 1 230 ? -1.540 -6.616 -25.292 1.00 95.50 230 LYS A O 1
ATOM 1707 N N . SER A 1 231 ? -0.260 -4.862 -25.854 1.00 97.00 231 SER A N 1
ATOM 1708 C CA . SER A 1 231 ? -0.507 -4.926 -27.301 1.00 97.00 231 SER A CA 1
ATOM 1709 C C . SER A 1 231 ? 0.552 -5.730 -28.067 1.00 97.00 231 SER A C 1
ATOM 1711 O O . SER A 1 231 ? 0.473 -5.807 -29.291 1.00 97.00 231 SER A O 1
ATOM 1713 N N . GLY A 1 232 ? 1.555 -6.298 -27.385 1.00 95.31 232 GLY A N 1
ATOM 1714 C CA . GLY A 1 232 ? 2.672 -6.998 -28.029 1.00 95.31 232 GLY A CA 1
ATOM 1715 C C . GLY A 1 232 ? 3.582 -6.085 -28.863 1.00 95.31 232 GLY A C 1
ATOM 1716 O O . GLY A 1 232 ? 4.212 -6.543 -29.814 1.00 95.31 232 GLY A O 1
ATOM 1717 N N . ILE A 1 233 ? 3.631 -4.789 -28.544 1.00 95.38 233 ILE A N 1
ATOM 1718 C CA . ILE A 1 233 ? 4.453 -3.800 -29.248 1.00 95.38 233 ILE A CA 1
ATOM 1719 C C . ILE A 1 233 ? 5.822 -3.714 -28.569 1.00 95.38 233 ILE A C 1
ATOM 1721 O O . ILE A 1 233 ? 5.919 -3.432 -27.376 1.00 95.38 233 ILE A O 1
ATOM 1725 N N . ALA A 1 234 ? 6.888 -3.908 -29.346 1.00 92.25 234 ALA A N 1
ATOM 1726 C CA . ALA A 1 234 ? 8.256 -3.785 -28.857 1.00 92.25 234 ALA A CA 1
ATOM 1727 C C . ALA A 1 234 ? 8.582 -2.323 -28.495 1.00 92.25 234 ALA A C 1
ATOM 1729 O O . ALA A 1 234 ? 8.363 -1.412 -29.297 1.00 92.25 234 ALA A O 1
ATOM 1730 N N . LEU A 1 235 ? 9.099 -2.086 -27.285 1.00 91.69 235 LEU A N 1
ATOM 1731 C CA . LEU A 1 235 ? 9.334 -0.730 -26.764 1.00 91.69 235 LEU A CA 1
ATOM 1732 C C . LEU A 1 235 ? 10.392 0.046 -27.561 1.00 91.69 235 LEU A C 1
ATOM 1734 O O . LEU A 1 235 ? 10.269 1.2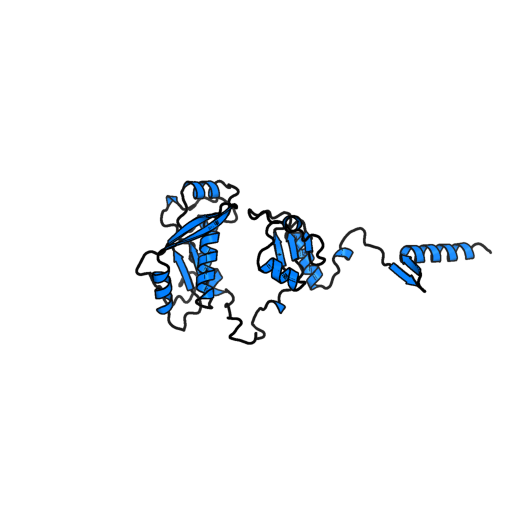56 -27.738 1.00 91.69 235 LEU A O 1
ATOM 1738 N N . ASP A 1 236 ? 11.404 -0.638 -28.085 1.00 89.50 236 ASP A N 1
ATOM 1739 C CA . ASP A 1 236 ? 12.453 -0.050 -28.923 1.00 89.50 236 ASP A CA 1
ATOM 1740 C C . ASP A 1 236 ? 11.911 0.504 -30.254 1.00 89.50 236 ASP A C 1
ATOM 1742 O O . ASP A 1 236 ? 12.430 1.496 -30.768 1.00 89.50 236 ASP A O 1
ATOM 1746 N N . SER A 1 237 ? 10.812 -0.056 -30.774 1.00 92.00 237 SER A N 1
ATOM 1747 C CA . SER A 1 237 ? 10.117 0.466 -31.963 1.00 92.00 237 SER A CA 1
ATOM 1748 C C . SER A 1 237 ? 9.429 1.821 -31.724 1.00 92.00 237 SER A C 1
ATOM 1750 O O . SER A 1 237 ? 9.201 2.597 -32.664 1.00 92.00 237 SER A O 1
ATOM 1752 N N . LEU A 1 238 ? 9.130 2.135 -30.459 1.00 91.19 238 LEU A N 1
ATOM 1753 C CA . LEU A 1 238 ? 8.506 3.390 -30.035 1.00 91.19 238 LEU A CA 1
ATOM 1754 C C . LEU A 1 238 ? 9.532 4.499 -29.787 1.00 91.19 238 LEU A C 1
ATOM 1756 O O . LEU A 1 238 ? 9.163 5.668 -29.688 1.00 91.19 238 LEU A O 1
ATOM 1760 N N . GLN A 1 239 ? 10.818 4.156 -29.736 1.00 86.06 239 GLN A N 1
ATOM 1761 C CA . GLN A 1 239 ? 11.897 5.115 -29.545 1.00 86.06 239 GLN A CA 1
ATOM 1762 C C . GLN A 1 239 ? 12.435 5.626 -30.884 1.00 86.06 239 GLN A C 1
ATOM 1764 O O . GLN A 1 239 ? 12.238 5.030 -31.952 1.00 86.06 239 GLN A O 1
ATOM 1769 N N . ARG A 1 240 ? 13.084 6.792 -30.849 1.00 87.50 240 ARG A N 1
ATOM 1770 C CA . ARG A 1 240 ? 13.749 7.381 -32.014 1.00 87.50 240 ARG A CA 1
ATOM 1771 C C . ARG A 1 240 ? 15.222 7.660 -31.700 1.00 87.50 240 ARG A C 1
ATOM 1773 O O . ARG A 1 240 ? 15.503 8.165 -30.618 1.00 87.50 240 ARG A O 1
ATOM 1780 N N . PRO A 1 241 ? 16.137 7.382 -32.647 1.00 88.88 241 PRO A N 1
ATOM 1781 C CA . PRO A 1 241 ? 15.887 6.764 -33.957 1.00 88.88 241 PRO A CA 1
ATOM 1782 C C . PRO A 1 241 ? 15.537 5.267 -33.842 1.00 88.88 241 PRO A C 1
ATOM 1784 O O . PRO A 1 241 ? 16.009 4.585 -32.937 1.00 88.88 241 PRO A O 1
ATOM 1787 N N . VAL A 1 242 ? 14.717 4.752 -34.767 1.00 86.88 242 VAL A N 1
ATOM 1788 C CA . VAL A 1 242 ? 14.430 3.307 -34.831 1.00 86.88 242 VAL A CA 1
ATOM 1789 C C . VAL A 1 242 ? 15.698 2.588 -35.282 1.00 86.88 242 VAL A C 1
ATOM 1791 O O . VAL A 1 242 ? 16.295 2.961 -36.295 1.00 86.88 242 VAL A O 1
ATOM 1794 N N . ARG A 1 243 ? 16.121 1.563 -34.536 1.00 82.00 243 ARG A N 1
ATOM 1795 C CA . ARG A 1 243 ? 17.303 0.769 -34.892 1.00 82.00 243 ARG A CA 1
ATOM 1796 C C . ARG A 1 243 ? 17.056 0.023 -36.202 1.00 82.00 243 ARG A C 1
ATOM 1798 O O . ARG A 1 243 ? 15.982 -0.522 -36.432 1.00 82.00 243 ARG A O 1
ATOM 1805 N N . SER A 1 244 ? 18.066 0.003 -37.070 1.00 81.06 244 SER A N 1
ATOM 1806 C CA . SER A 1 244 ? 18.002 -0.783 -38.303 1.00 81.06 244 SER A CA 1
ATOM 1807 C C . SER A 1 244 ? 18.040 -2.274 -37.986 1.00 81.06 244 SER A C 1
ATOM 1809 O O . SER A 1 244 ? 18.821 -2.711 -37.143 1.00 81.06 244 SER A O 1
ATOM 1811 N N . VAL A 1 245 ? 17.238 -3.056 -38.705 1.00 83.81 245 VAL A N 1
ATOM 1812 C CA . VAL A 1 245 ? 17.275 -4.519 -38.630 1.00 83.81 245 VAL A CA 1
ATOM 1813 C C . VAL A 1 245 ? 18.523 -5.025 -39.358 1.00 83.81 245 VAL A C 1
ATOM 1815 O O . VAL A 1 245 ? 18.820 -4.591 -40.479 1.00 83.81 245 VAL A O 1
ATOM 1818 N N . LEU A 1 246 ? 19.264 -5.925 -38.707 1.00 83.25 246 LEU A N 1
ATOM 1819 C CA . LEU A 1 246 ? 20.374 -6.645 -39.322 1.00 83.25 246 LEU A CA 1
ATOM 1820 C C . LEU A 1 246 ? 19.819 -7.747 -40.223 1.00 83.25 246 LEU A C 1
ATOM 1822 O O . LEU A 1 246 ? 18.933 -8.502 -39.831 1.00 83.25 246 LEU A O 1
ATOM 1826 N N . VAL A 1 247 ? 20.343 -7.822 -41.436 1.00 81.44 247 VAL A N 1
ATOM 1827 C CA . VAL A 1 247 ? 20.050 -8.868 -42.405 1.00 81.44 247 VAL A CA 1
ATOM 1828 C C . VAL A 1 247 ? 21.291 -9.738 -42.506 1.00 81.44 247 VAL A C 1
ATOM 1830 O O . VAL A 1 247 ? 22.370 -9.262 -42.867 1.00 81.44 247 VAL A O 1
ATOM 1833 N N . GLU A 1 248 ? 21.128 -11.016 -42.189 1.00 81.31 248 GLU A N 1
ATOM 1834 C CA . GLU A 1 248 ? 22.152 -12.021 -42.432 1.00 81.31 248 GLU A CA 1
ATOM 1835 C C . GLU A 1 248 ? 21.901 -12.695 -43.775 1.00 81.31 248 GLU A C 1
ATOM 1837 O O . GLU A 1 248 ? 20.799 -13.167 -44.065 1.00 81.31 248 GLU A O 1
ATOM 1842 N N . ARG A 1 249 ? 22.938 -12.734 -44.609 1.00 76.50 249 ARG A N 1
ATOM 1843 C CA . ARG A 1 249 ? 22.935 -13.469 -45.871 1.00 76.50 249 ARG A CA 1
ATOM 1844 C C . ARG A 1 249 ? 24.246 -14.224 -46.000 1.00 76.50 249 ARG A C 1
ATOM 1846 O O . ARG A 1 249 ? 25.304 -13.605 -46.023 1.00 76.50 249 ARG A O 1
ATOM 1853 N N . ASP A 1 250 ? 24.161 -15.549 -46.079 1.00 76.62 250 ASP A N 1
ATOM 1854 C CA . ASP A 1 250 ? 25.302 -16.438 -46.328 1.00 76.62 250 ASP A CA 1
ATOM 1855 C C . ASP A 1 250 ? 26.510 -16.178 -45.393 1.00 76.62 250 ASP A C 1
ATOM 1857 O O . ASP A 1 250 ? 27.660 -16.173 -45.823 1.00 76.62 250 ASP A O 1
ATOM 1861 N N . GLY A 1 251 ? 26.254 -15.918 -44.103 1.00 72.94 251 GLY A N 1
ATOM 1862 C CA . GLY A 1 251 ? 27.293 -15.652 -43.094 1.00 72.94 251 GLY A CA 1
ATOM 1863 C C . GLY A 1 251 ? 27.835 -14.215 -43.065 1.00 72.94 251 GLY A C 1
ATOM 1864 O O . GLY A 1 251 ? 28.731 -13.923 -42.276 1.00 72.94 251 GLY A O 1
ATOM 1865 N N . MET A 1 252 ? 27.298 -13.309 -43.889 1.00 68.75 252 MET A N 1
ATOM 1866 C CA . MET A 1 252 ? 27.570 -11.872 -43.819 1.00 68.75 252 MET A CA 1
ATOM 1867 C C . MET A 1 252 ? 26.400 -11.128 -43.173 1.00 68.75 252 MET A C 1
ATOM 1869 O O . MET A 1 252 ? 25.257 -11.254 -43.614 1.00 68.75 252 MET A O 1
ATOM 1873 N N . THR A 1 253 ? 26.700 -10.306 -42.169 1.00 75.19 253 THR A N 1
ATOM 1874 C CA . THR A 1 253 ? 25.733 -9.436 -41.490 1.00 75.19 253 THR A CA 1
ATOM 1875 C C . THR A 1 253 ? 25.857 -8.012 -42.035 1.00 75.19 253 THR A C 1
ATOM 1877 O O . THR A 1 253 ? 26.932 -7.414 -41.981 1.00 75.19 253 THR A O 1
ATOM 1880 N N . ALA A 1 254 ? 24.768 -7.451 -42.556 1.00 75.88 254 ALA A N 1
ATOM 1881 C CA . ALA A 1 254 ? 24.689 -6.052 -42.987 1.00 75.88 254 ALA A CA 1
ATOM 1882 C C . ALA A 1 254 ? 23.360 -5.440 -42.530 1.00 75.88 254 ALA A C 1
ATOM 1884 O O . ALA A 1 254 ? 22.395 -6.160 -42.284 1.00 75.88 254 ALA A O 1
ATOM 1885 N N . THR A 1 255 ? 23.261 -4.118 -42.412 1.00 78.94 255 THR A N 1
ATOM 1886 C CA . THR A 1 255 ? 21.954 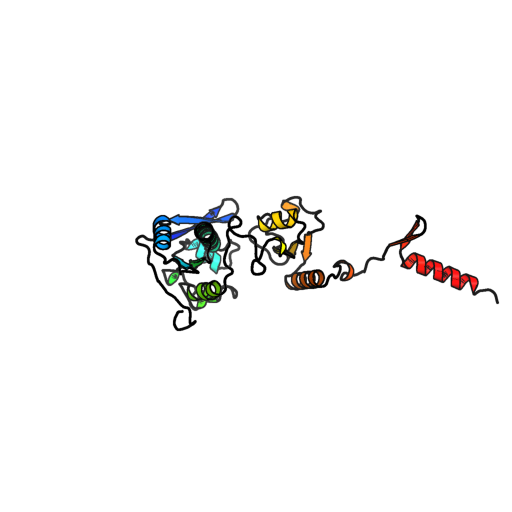-3.498 -42.144 1.00 78.94 255 THR A CA 1
ATOM 1887 C C . THR A 1 255 ? 21.074 -3.559 -43.394 1.00 78.94 255 THR A C 1
ATOM 1889 O O . THR A 1 255 ? 21.569 -3.499 -44.524 1.00 78.94 255 THR A O 1
ATOM 1892 N N . ALA A 1 256 ? 19.751 -3.624 -43.217 1.00 73.44 256 ALA A N 1
ATOM 1893 C CA . ALA A 1 256 ? 18.815 -3.568 -44.344 1.00 73.44 256 ALA A CA 1
ATOM 1894 C C . ALA A 1 256 ? 19.049 -2.332 -45.240 1.00 73.44 256 ALA A C 1
ATOM 1896 O O . ALA A 1 256 ? 18.990 -2.433 -46.464 1.00 73.44 256 ALA A O 1
ATOM 1897 N N . MET A 1 257 ? 19.395 -1.188 -44.637 1.00 73.38 257 MET A N 1
ATOM 1898 C CA . MET A 1 257 ? 19.736 0.040 -45.362 1.00 73.38 257 MET A CA 1
ATOM 1899 C C . MET A 1 257 ? 20.989 -0.118 -46.228 1.00 73.38 257 MET A C 1
ATOM 1901 O O . MET A 1 257 ? 20.944 0.225 -47.404 1.00 73.38 257 MET A O 1
ATOM 1905 N N . GLN A 1 258 ? 22.065 -0.714 -45.706 1.00 77.25 258 GLN A N 1
ATOM 1906 C CA . GLN A 1 258 ? 23.293 -0.958 -46.478 1.00 77.25 258 GLN A CA 1
ATOM 1907 C C . GLN A 1 258 ? 23.050 -1.877 -47.683 1.00 77.25 258 GLN A C 1
ATOM 1909 O O . GLN A 1 258 ? 23.609 -1.664 -48.759 1.00 77.25 258 GLN A O 1
ATOM 1914 N N . ILE A 1 259 ? 22.195 -2.894 -47.526 1.00 72.50 259 ILE A N 1
ATOM 1915 C CA . ILE A 1 259 ? 21.835 -3.800 -48.626 1.00 72.50 259 ILE A CA 1
ATOM 1916 C C . ILE A 1 259 ? 21.017 -3.068 -49.693 1.00 72.50 259 ILE A C 1
ATOM 1918 O O . ILE A 1 259 ? 21.260 -3.259 -50.889 1.00 72.50 259 ILE A O 1
ATOM 1922 N N . LEU A 1 260 ? 20.055 -2.239 -49.279 1.00 71.75 260 LEU A N 1
ATOM 1923 C CA . LEU A 1 260 ? 19.228 -1.453 -50.195 1.00 71.75 260 LEU A CA 1
ATOM 1924 C C . LEU A 1 260 ? 20.054 -0.398 -50.939 1.00 71.75 260 LEU A C 1
ATOM 1926 O O . LEU A 1 260 ? 19.912 -0.279 -52.155 1.00 71.75 260 LEU A O 1
ATOM 1930 N N . GLU A 1 261 ? 20.957 0.302 -50.253 1.00 77.38 261 GLU A N 1
ATOM 1931 C CA . GLU A 1 261 ? 21.868 1.281 -50.858 1.00 77.38 261 GLU A CA 1
ATOM 1932 C C . GLU A 1 261 ? 22.802 0.630 -51.879 1.00 77.38 261 GLU A C 1
ATOM 1934 O O . GLU A 1 261 ? 22.899 1.109 -53.010 1.00 77.38 261 GLU A O 1
ATOM 1939 N N . LYS A 1 262 ? 23.420 -0.507 -51.534 1.00 74.25 262 LYS A N 1
ATOM 1940 C CA . LYS A 1 262 ? 24.267 -1.265 -52.465 1.00 74.25 262 LYS A CA 1
ATOM 1941 C C . LYS A 1 262 ? 23.475 -1.757 -53.679 1.00 74.25 262 LYS A C 1
ATOM 1943 O O . LYS A 1 262 ? 23.896 -1.558 -54.813 1.00 74.25 262 LYS A O 1
ATOM 1948 N N . SER A 1 263 ? 22.285 -2.318 -53.454 1.00 71.56 263 SER A N 1
ATOM 1949 C CA . SER A 1 263 ? 21.404 -2.783 -54.537 1.00 71.56 263 SER A CA 1
ATOM 1950 C C . SER A 1 263 ? 20.954 -1.642 -55.454 1.00 71.56 263 SER A C 1
ATOM 1952 O O . SER A 1 263 ? 20.787 -1.843 -56.657 1.00 71.56 263 SER A O 1
ATOM 1954 N N . TYR A 1 264 ? 20.731 -0.450 -54.900 1.00 72.62 264 TYR A N 1
ATOM 1955 C CA . TYR A 1 264 ? 20.389 0.741 -55.669 1.00 72.62 264 TYR A CA 1
ATOM 1956 C C . TYR A 1 264 ? 21.584 1.231 -56.497 1.00 72.62 264 TYR A C 1
ATOM 1958 O O . TYR A 1 264 ? 21.435 1.437 -57.703 1.00 72.62 264 TYR A O 1
ATOM 1966 N N . GLN A 1 265 ? 22.774 1.337 -55.894 1.00 73.81 265 GLN A N 1
ATOM 1967 C CA . GLN A 1 265 ? 23.996 1.718 -56.607 1.00 73.81 265 GLN A CA 1
ATOM 1968 C C . GLN A 1 265 ? 24.320 0.752 -57.753 1.00 73.81 265 GLN A C 1
ATOM 1970 O O . GLN A 1 265 ? 24.558 1.210 -58.875 1.00 73.81 265 GLN A O 1
ATOM 1975 N N . ASP A 1 266 ? 24.223 -0.559 -57.522 1.00 73.75 266 ASP A N 1
ATOM 1976 C CA . ASP A 1 266 ? 24.432 -1.591 -58.547 1.00 73.75 266 ASP A CA 1
ATOM 1977 C C . ASP A 1 266 ? 23.420 -1.459 -59.706 1.00 73.75 266 ASP A C 1
ATOM 1979 O O . ASP A 1 266 ? 23.778 -1.581 -60.874 1.00 73.75 266 ASP A O 1
ATOM 1983 N N . ARG A 1 267 ? 22.149 -1.128 -59.430 1.00 67.31 267 ARG A N 1
ATOM 1984 C CA . ARG A 1 267 ? 21.145 -0.900 -60.491 1.00 67.31 267 ARG A CA 1
ATOM 1985 C C . ARG A 1 267 ? 21.392 0.384 -61.282 1.00 67.31 267 ARG A C 1
ATOM 1987 O O . ARG A 1 267 ? 21.188 0.396 -62.494 1.00 67.31 267 ARG A O 1
ATOM 1994 N N . THR A 1 268 ? 21.821 1.459 -60.622 1.00 66.31 268 THR A N 1
ATOM 1995 C CA . THR A 1 268 ? 22.089 2.745 -61.294 1.00 66.31 268 THR A CA 1
ATOM 1996 C C . THR A 1 268 ? 23.369 2.734 -62.128 1.00 66.31 268 THR A C 1
ATOM 1998 O O . THR A 1 268 ? 23.419 3.383 -63.168 1.00 66.31 268 THR A O 1
ATOM 2001 N N . SER A 1 269 ? 24.374 1.951 -61.733 1.00 59.06 269 SER A N 1
ATOM 2002 C CA . SER A 1 269 ? 25.629 1.801 -62.481 1.00 59.06 269 SER A CA 1
ATOM 2003 C C . SER A 1 269 ? 25.481 0.923 -63.732 1.00 59.06 269 SER A C 1
ATOM 2005 O O . SER A 1 269 ? 26.176 1.153 -64.718 1.00 59.06 269 SER A O 1
ATOM 2007 N N . VAL A 1 270 ? 24.518 -0.006 -63.759 1.00 56.28 270 VAL A N 1
ATOM 2008 C CA . VAL A 1 270 ? 24.196 -0.827 -64.948 1.00 56.28 270 VAL A CA 1
ATOM 2009 C C . VAL A 1 270 ? 23.299 -0.081 -65.958 1.00 56.28 270 VAL A C 1
ATOM 2011 O O . VAL A 1 270 ? 23.250 -0.443 -67.131 1.00 56.28 270 VAL A O 1
ATOM 2014 N N . GLY A 1 271 ? 22.627 1.002 -65.547 1.00 51.91 271 GLY A N 1
ATOM 2015 C CA . GLY A 1 271 ? 21.795 1.844 -66.422 1.00 51.91 271 GLY A CA 1
ATOM 2016 C C . GLY A 1 271 ? 22.558 2.874 -67.269 1.00 51.91 271 GLY A C 1
ATOM 2017 O O . GLY A 1 271 ? 21.952 3.531 -68.111 1.00 51.91 271 GLY A O 1
ATOM 2018 N N . GLY A 1 272 ? 23.870 3.019 -67.067 1.00 46.97 272 GLY A N 1
ATOM 2019 C CA . GLY A 1 272 ? 24.726 3.992 -67.753 1.00 46.97 272 GLY A CA 1
ATOM 2020 C C . GLY A 1 272 ? 25.424 3.458 -69.004 1.00 46.97 272 GLY A C 1
ATOM 2021 O O . GLY A 1 272 ? 26.590 3.764 -69.200 1.00 46.97 272 GLY A O 1
ATOM 2022 N N . LEU A 1 273 ? 24.761 2.637 -69.822 1.00 46.94 273 LEU A N 1
ATOM 2023 C CA . LEU A 1 273 ? 25.239 2.240 -71.154 1.00 46.94 273 LEU A CA 1
ATOM 2024 C C . LEU A 1 273 ? 24.038 2.015 -72.085 1.00 46.94 273 LEU A C 1
ATOM 2026 O O . LEU A 1 273 ? 23.621 0.879 -72.319 1.00 46.94 273 LEU A O 1
ATOM 2030 N N . ARG A 1 274 ? 23.485 3.108 -72.615 1.00 40.25 274 ARG A N 1
ATOM 2031 C CA . ARG A 1 274 ? 22.889 3.174 -73.956 1.00 40.25 274 ARG A CA 1
ATOM 2032 C C . ARG A 1 274 ? 23.115 4.555 -74.542 1.00 40.25 274 ARG A C 1
ATOM 2034 O O . ARG A 1 274 ? 22.910 5.533 -73.794 1.00 40.25 274 ARG A O 1
#

Sequence (274 aa):
MRTVAGLPISKIVVTEQDVSASSLYSNYGHASGEFSGIDSLLKCFECFPKSVEAVAVASPIVVSEEIRAAYYDGAHIPNPWGAAEAMLTHCLTSLFPMPITHAPLLTEEAHTMMGQLGDPRDGAELISSSYICSVLSGLARSPRPIRADRTSPNEDCLAIEDLSALVLPANAVGGLPFFVAMERGIPIILVENNVTCSGVTIESLGLTESPNLIKVHSYLEATGVIMALKSGIALDSLQRPVRSVLVERDGMTATAMQILEKSYQDRTSVGGLR

Foldseek 3Di:
DCVPLVDPDPDDDDFPDAKEKEWDADPLQDIAIDIDPVVSVVVVVVVDDPPDQEEEAWHAYDYDPVRLVCVLVPHQHPDRVVRVQCVVQVVCCVVPQHHYGYWHADPDPVSACACHDRDPVVVCSNHDRGCRVVVSVQRVVDDTGDDPVPDDDDPPDDDPVNQQEAEDAQQPADDPVRVVCLVVLRAYEHADCDDHPNRHHCVNVVNPPRPSYHYDPHPVVVVVVVVCSVVVHDVLCVDPPRDFDWDDDPNDTDGPVVVVVVVVVVVVVVPPDD

Secondary structure (DSSP, 8-state):
-TTTS----------SS--EEEEEE-TTS-EEEEEESHHHHHHHHHTS-TT---EEEEE-EE--HHHHHHHHTT-S---TTHHHHHHHHHHHHHHS-S-EEEEE---SGGG--TT--SSGGGTTTTT-SS-HHHHHHHHTTPPPP--TTT----TT---GGG---EEEETTB--SHHHHHHHHTT--EEEETT---TT-B-TTTTT----TTEEEESSHHHHHHHHHHHHTT--GGGGSSSPPPPEEEETTEEEEHHHHHHHHHHHHHHHTS--